Protein AF-A0A932MVJ2-F1 (afdb_monomer)

Secondary structure (DSSP, 8-state):
-HHHHHHHHHHHH-----SHHHHHHHHHHHHHHHHHHHHHHHHSPPPPPTTS---HHHHHHHHHHHHHHHHHHHHHHHHS-TTEETTEEEETHHHHHHHTSPPS---GGGTTTT-HHHHHHHHTSTTTTS-HHHHBPP-HHHHHHHHSTTTT-TT--GGGS-GGGPPPB---HHHHHHHHB--TTS-TTS--B-HHHHHHHTTS-S----STT-PPPP--SSS-SS-SS---GGGT--TTS---BSS-TTT-SS--B-SHHHHHH-

Structure (mmCIF, N/CA/C/O backbone):
data_AF-A0A932MVJ2-F1
#
_entry.id   AF-A0A932MVJ2-F1
#
loop_
_atom_site.group_PDB
_atom_site.id
_atom_site.type_symbol
_atom_site.label_atom_id
_atom_site.label_alt_id
_atom_site.label_comp_id
_atom_site.label_asym_id
_atom_site.label_entity_id
_atom_site.label_seq_id
_atom_site.pdbx_PDB_ins_code
_atom_site.Cartn_x
_atom_site.Cartn_y
_atom_site.Cartn_z
_atom_site.occupancy
_atom_site.B_iso_or_equiv
_atom_site.auth_seq_id
_atom_site.auth_comp_id
_atom_site.auth_asym_id
_atom_site.auth_atom_id
_atom_site.pdbx_PDB_model_num
ATOM 1 N N . MET A 1 1 ? 34.589 -9.846 9.507 1.00 44.88 1 MET A N 1
ATOM 2 C CA . MET A 1 1 ? 33.654 -9.942 8.358 1.00 44.88 1 MET A CA 1
ATOM 3 C C . MET A 1 1 ? 32.635 -8.796 8.272 1.00 44.88 1 MET A C 1
ATOM 5 O O . MET A 1 1 ? 32.229 -8.484 7.165 1.00 44.88 1 MET A O 1
ATOM 9 N N . ALA A 1 2 ? 32.278 -8.102 9.364 1.00 37.81 2 ALA A N 1
ATOM 10 C CA . ALA A 1 2 ? 31.322 -6.979 9.328 1.00 37.81 2 ALA A CA 1
ATOM 11 C C . ALA A 1 2 ? 31.840 -5.690 8.637 1.00 37.81 2 ALA A C 1
ATOM 13 O O . ALA A 1 2 ? 31.071 -4.964 8.016 1.00 37.81 2 ALA A O 1
ATOM 14 N N . LEU A 1 3 ? 33.152 -5.430 8.673 1.00 36.12 3 LEU A N 1
ATOM 15 C CA . LEU A 1 3 ? 33.755 -4.220 8.086 1.00 36.12 3 LEU A CA 1
ATOM 16 C C . LEU A 1 3 ? 33.830 -4.242 6.545 1.00 36.12 3 LEU A C 1
ATOM 18 O O . LEU A 1 3 ? 33.774 -3.191 5.912 1.00 36.12 3 LEU A O 1
ATOM 22 N N . ALA A 1 4 ? 33.886 -5.426 5.925 1.00 39.44 4 ALA A N 1
ATOM 23 C CA . ALA A 1 4 ? 33.932 -5.562 4.465 1.00 39.44 4 ALA A CA 1
ATOM 24 C C . ALA A 1 4 ? 32.562 -5.303 3.805 1.00 39.44 4 ALA A C 1
ATOM 26 O O . ALA A 1 4 ? 32.496 -4.730 2.718 1.00 39.44 4 ALA A O 1
ATOM 27 N N . ALA A 1 5 ? 31.466 -5.656 4.486 1.00 43.69 5 ALA A N 1
ATOM 28 C CA . ALA A 1 5 ? 30.106 -5.402 4.010 1.00 43.69 5 ALA A CA 1
ATOM 29 C C . ALA A 1 5 ? 29.742 -3.907 4.075 1.00 43.69 5 ALA A C 1
ATOM 31 O O . ALA A 1 5 ? 29.125 -3.380 3.150 1.00 43.69 5 ALA A O 1
ATOM 32 N N . ALA A 1 6 ? 30.197 -3.195 5.113 1.00 41.47 6 ALA A N 1
ATOM 33 C CA . ALA A 1 6 ? 30.006 -1.749 5.229 1.00 41.47 6 ALA A CA 1
ATOM 34 C C . ALA A 1 6 ? 30.758 -0.969 4.129 1.00 41.47 6 ALA A C 1
ATOM 36 O O . ALA A 1 6 ? 30.208 -0.033 3.550 1.00 41.47 6 ALA A O 1
ATOM 37 N N . GLY A 1 7 ? 31.976 -1.398 3.768 1.00 38.16 7 GLY A N 1
ATOM 38 C CA . GLY A 1 7 ? 32.754 -0.792 2.680 1.00 38.16 7 GLY A CA 1
ATOM 39 C C . GLY A 1 7 ? 32.152 -1.000 1.283 1.00 38.16 7 GLY A C 1
ATOM 40 O O . GLY A 1 7 ? 32.234 -0.108 0.439 1.00 38.16 7 GLY A O 1
ATOM 41 N N . PHE A 1 8 ? 31.496 -2.139 1.040 1.00 43.03 8 PHE A N 1
ATOM 42 C CA . PHE A 1 8 ? 30.819 -2.426 -0.231 1.00 43.03 8 PHE A CA 1
ATOM 43 C C . PHE A 1 8 ? 29.536 -1.594 -0.406 1.00 43.03 8 PHE A C 1
ATOM 45 O O . PHE A 1 8 ? 29.296 -1.045 -1.479 1.00 43.03 8 PHE A O 1
ATOM 52 N N . LEU A 1 9 ? 28.759 -1.405 0.666 1.00 44.59 9 LEU A N 1
ATOM 53 C CA . LEU A 1 9 ? 27.504 -0.642 0.624 1.00 44.59 9 LEU A CA 1
ATOM 54 C C . LEU A 1 9 ? 27.709 0.879 0.535 1.00 44.59 9 LEU A C 1
ATOM 56 O O . LEU A 1 9 ? 26.898 1.577 -0.078 1.00 44.59 9 LEU A O 1
ATOM 60 N N . ILE A 1 10 ? 28.813 1.403 1.076 1.00 45.94 10 ILE A N 1
ATOM 61 C CA . ILE A 1 10 ? 29.192 2.817 0.912 1.00 45.94 10 ILE A CA 1
ATOM 62 C C . ILE A 1 10 ? 29.671 3.097 -0.526 1.00 45.94 10 ILE A C 1
ATOM 64 O O . ILE A 1 10 ? 29.368 4.155 -1.078 1.00 45.94 10 ILE A O 1
ATOM 68 N N . ARG A 1 11 ? 30.326 2.125 -1.177 1.00 41.97 11 ARG A N 1
ATOM 69 C CA . ARG A 1 11 ? 30.841 2.234 -2.557 1.00 41.97 11 ARG A CA 1
ATOM 70 C C . ARG A 1 11 ? 29.752 2.325 -3.638 1.00 41.97 11 ARG A C 1
ATOM 72 O O . ARG A 1 11 ? 30.049 2.705 -4.767 1.00 41.97 11 ARG A O 1
ATOM 79 N N . GLU A 1 12 ? 28.502 1.994 -3.314 1.00 46.91 12 GLU A N 1
ATOM 80 C CA . GLU A 1 12 ? 27.379 2.004 -4.266 1.00 46.91 12 GLU A CA 1
ATOM 81 C C . GLU A 1 12 ? 26.355 3.123 -3.991 1.00 46.91 12 GLU A C 1
ATOM 83 O O . GLU A 1 12 ? 25.633 3.532 -4.899 1.00 46.91 12 GLU A O 1
ATOM 88 N N . ARG A 1 13 ? 26.338 3.696 -2.773 1.00 45.34 13 ARG A N 1
ATOM 89 C CA . ARG A 1 13 ? 25.608 4.947 -2.465 1.00 45.34 13 ARG A CA 1
ATOM 90 C C . ARG A 1 13 ? 26.293 6.198 -3.037 1.00 45.34 13 ARG A C 1
ATOM 92 O O . ARG A 1 13 ? 25.626 7.206 -3.246 1.00 45.34 13 ARG A O 1
ATOM 99 N N . LEU A 1 14 ? 27.595 6.118 -3.304 1.00 45.38 14 LEU A N 1
ATOM 100 C CA . LEU A 1 14 ? 28.421 7.149 -3.931 1.00 45.38 14 LEU A CA 1
ATOM 101 C C . LEU A 1 14 ? 29.057 6.567 -5.200 1.00 45.38 14 LEU A C 1
ATOM 103 O O . LEU A 1 14 ? 30.196 6.116 -5.176 1.00 45.38 14 LEU A O 1
ATOM 107 N N . GLN A 1 15 ? 28.339 6.572 -6.320 1.00 48.88 15 GLN A N 1
ATOM 108 C CA . GLN A 1 15 ? 28.976 6.441 -7.634 1.00 48.88 15 GLN A CA 1
ATOM 109 C C . GLN A 1 15 ? 28.954 7.800 -8.350 1.00 48.88 15 GLN A C 1
ATOM 111 O O . GLN A 1 15 ? 28.159 8.011 -9.257 1.00 48.88 15 GLN A O 1
ATOM 116 N N . PRO A 1 16 ? 29.872 8.718 -8.020 1.00 47.91 16 PRO A N 1
ATOM 117 C CA . PRO A 1 16 ? 30.851 9.171 -8.981 1.00 47.91 16 PRO A CA 1
ATOM 118 C C . PRO A 1 16 ? 32.020 8.182 -8.901 1.00 47.91 16 PRO A C 1
ATOM 120 O O . PRO A 1 16 ? 32.899 8.301 -8.050 1.00 47.91 16 PRO A O 1
ATOM 123 N N . GLY A 1 17 ? 32.003 7.135 -9.727 1.00 44.12 17 GLY A N 1
ATOM 124 C CA . GLY A 1 17 ? 33.169 6.256 -9.835 1.00 44.12 17 GLY A CA 1
ATOM 125 C C . GLY A 1 17 ? 34.397 7.060 -10.311 1.00 44.12 17 GLY A C 1
ATOM 126 O O . GLY A 1 17 ? 34.250 7.887 -11.213 1.00 44.12 17 GLY A O 1
ATOM 127 N N . PRO A 1 18 ? 35.607 6.848 -9.751 1.00 46.19 18 PRO A N 1
ATOM 128 C CA . PRO A 1 18 ? 36.845 7.437 -10.272 1.00 46.19 18 PRO A CA 1
ATOM 129 C C . PRO A 1 18 ? 37.159 6.847 -11.670 1.00 46.19 18 PRO A C 1
ATOM 131 O O . PRO A 1 18 ? 36.520 5.876 -12.084 1.00 46.19 18 PRO A O 1
ATOM 134 N N . PRO A 1 19 ? 38.098 7.423 -12.445 1.00 47.12 19 PRO A N 1
ATOM 135 C CA . PRO A 1 19 ? 37.981 7.680 -13.881 1.00 47.12 19 PRO A CA 1
ATOM 136 C C . PRO A 1 19 ? 38.177 6.443 -14.779 1.00 47.12 19 PRO A C 1
ATOM 138 O O . PRO A 1 19 ? 39.016 6.445 -15.675 1.00 47.12 19 PRO A O 1
ATOM 141 N N . ARG A 1 20 ? 37.344 5.404 -14.639 1.00 52.53 20 ARG A N 1
ATOM 142 C CA . ARG A 1 20 ? 37.111 4.462 -15.750 1.00 52.53 20 ARG A CA 1
ATOM 143 C C . ARG A 1 20 ? 36.563 5.204 -16.970 1.00 52.53 20 ARG A C 1
ATOM 145 O O . ARG A 1 20 ? 36.906 4.853 -18.091 1.00 52.53 20 ARG A O 1
ATOM 152 N N . ASN A 1 21 ? 35.849 6.305 -16.732 1.00 53.38 21 ASN A N 1
ATOM 153 C CA . ASN A 1 21 ? 35.323 7.183 -17.767 1.00 53.38 21 ASN A CA 1
ATOM 154 C C . ASN A 1 21 ? 36.424 7.879 -18.573 1.00 53.38 21 ASN A C 1
ATOM 156 O O . ASN A 1 21 ? 36.252 8.000 -19.767 1.00 53.38 21 ASN A O 1
ATOM 160 N N . ILE A 1 22 ? 37.572 8.285 -18.017 1.00 54.50 22 ILE A N 1
ATOM 161 C CA . ILE A 1 22 ? 38.581 9.007 -18.824 1.00 54.50 22 ILE A CA 1
ATOM 162 C C . ILE A 1 22 ? 39.318 8.055 -19.772 1.00 54.50 22 ILE A C 1
ATOM 164 O O . ILE A 1 22 ? 39.501 8.388 -20.937 1.00 54.50 22 ILE A O 1
ATOM 168 N N . ILE A 1 23 ? 39.681 6.851 -19.321 1.00 56.44 23 ILE A N 1
ATOM 169 C CA . ILE A 1 23 ? 40.342 5.857 -20.184 1.00 56.44 23 ILE A CA 1
ATOM 170 C C . ILE A 1 23 ? 39.368 5.332 -21.254 1.00 56.44 23 ILE A C 1
ATOM 172 O O . ILE A 1 23 ? 39.766 5.178 -22.406 1.00 56.44 23 ILE A O 1
ATOM 176 N N . LEU A 1 24 ? 38.085 5.141 -20.919 1.00 54.00 24 LEU A N 1
ATOM 177 C CA . LEU A 1 24 ? 37.044 4.786 -21.894 1.00 54.00 24 LEU A CA 1
ATOM 178 C C . LEU A 1 24 ? 36.680 5.945 -22.832 1.00 54.00 24 LEU A C 1
ATOM 180 O O . LEU A 1 24 ? 36.498 5.703 -24.015 1.00 54.00 24 LEU A O 1
ATOM 184 N N . ILE A 1 25 ? 36.635 7.195 -22.362 1.00 56.97 25 ILE A N 1
ATOM 185 C CA . ILE A 1 25 ? 36.374 8.383 -23.196 1.00 56.97 25 ILE A CA 1
ATOM 186 C C . ILE A 1 25 ? 37.549 8.634 -24.146 1.00 56.97 25 ILE A C 1
ATOM 188 O O . ILE A 1 25 ? 37.325 8.869 -25.329 1.00 56.97 25 ILE A O 1
ATOM 192 N N . ILE A 1 26 ? 38.797 8.527 -23.678 1.00 59.50 26 ILE A N 1
ATOM 193 C CA . ILE A 1 26 ? 39.989 8.620 -24.535 1.00 59.50 26 ILE A CA 1
ATOM 194 C C . ILE A 1 26 ? 40.022 7.437 -25.513 1.00 59.50 26 ILE A C 1
ATOM 196 O O . ILE A 1 26 ? 40.258 7.640 -26.702 1.00 59.50 26 ILE A O 1
ATOM 200 N N . GLY A 1 27 ? 39.694 6.224 -25.060 1.00 58.81 27 GLY A N 1
ATOM 201 C CA . GLY A 1 27 ? 39.541 5.048 -25.920 1.00 58.81 27 GLY A CA 1
ATOM 202 C C . GLY A 1 27 ? 38.464 5.228 -26.996 1.00 58.81 27 GLY A C 1
ATOM 203 O O . GLY A 1 27 ? 38.709 4.914 -28.159 1.00 58.81 27 GLY A O 1
ATOM 204 N N . CYS A 1 28 ? 37.307 5.800 -26.652 1.00 56.34 28 CYS A N 1
ATOM 205 C CA . CYS A 1 28 ? 36.210 6.123 -27.570 1.00 56.34 28 CYS A CA 1
ATOM 206 C C . CYS A 1 28 ? 36.535 7.283 -28.517 1.00 56.34 28 CYS A C 1
ATOM 208 O O . CYS A 1 28 ? 36.107 7.257 -29.664 1.00 56.34 28 CYS A O 1
ATOM 210 N N . LEU A 1 29 ? 37.310 8.283 -28.091 1.00 57.62 29 LEU A N 1
ATOM 211 C CA . LEU A 1 29 ? 37.765 9.367 -28.965 1.00 57.62 29 LEU A CA 1
ATOM 212 C C . LEU A 1 29 ? 38.800 8.863 -29.977 1.00 57.62 29 LEU A C 1
ATOM 214 O O . LEU A 1 29 ? 38.701 9.173 -31.162 1.00 57.62 29 LEU A O 1
ATOM 218 N N . VAL A 1 30 ? 39.749 8.028 -29.548 1.00 59.22 30 VAL A N 1
ATOM 219 C CA . VAL A 1 30 ? 40.766 7.439 -30.434 1.00 59.22 30 VAL A CA 1
ATOM 220 C C . VAL A 1 30 ? 40.137 6.433 -31.407 1.00 59.22 30 VAL A C 1
ATOM 222 O O . VAL A 1 30 ? 40.436 6.460 -32.602 1.00 59.22 30 VAL A O 1
ATOM 225 N N . THR A 1 31 ? 39.207 5.593 -30.942 1.00 59.75 31 THR A N 1
ATOM 226 C CA . THR A 1 31 ? 38.468 4.667 -31.819 1.00 59.75 31 THR A CA 1
ATOM 227 C C . THR A 1 31 ? 37.444 5.382 -32.695 1.00 59.75 31 THR A C 1
ATOM 229 O O . THR A 1 31 ? 37.313 5.022 -33.859 1.00 59.75 31 THR A O 1
ATOM 232 N N . GLY A 1 32 ? 36.784 6.433 -32.204 1.00 59.75 32 GLY A N 1
ATOM 233 C CA . GLY A 1 32 ? 35.825 7.250 -32.950 1.00 59.75 32 GLY A CA 1
ATOM 234 C C . GLY A 1 32 ? 36.471 8.057 -34.076 1.00 59.75 32 GLY A C 1
ATOM 235 O O . GLY A 1 32 ? 35.952 8.072 -35.191 1.00 59.75 32 GLY A O 1
ATOM 236 N N . VAL A 1 33 ? 37.647 8.650 -33.840 1.00 63.00 33 VAL A N 1
ATOM 237 C CA . VAL A 1 33 ? 38.444 9.309 -34.892 1.00 63.00 33 VAL A CA 1
ATOM 238 C C . VAL A 1 33 ? 38.971 8.278 -35.895 1.00 63.00 33 VAL A C 1
ATOM 240 O O . VAL A 1 33 ? 38.885 8.504 -37.102 1.00 63.00 33 VAL A O 1
ATOM 243 N N . GLY A 1 34 ? 39.435 7.111 -35.432 1.00 63.66 34 GLY A N 1
ATOM 244 C CA . GLY A 1 34 ? 39.824 6.000 -36.309 1.00 63.66 34 GLY A CA 1
ATOM 245 C C . GLY A 1 34 ? 38.673 5.497 -37.192 1.00 63.66 34 GLY A C 1
ATOM 246 O O . GLY A 1 34 ? 38.852 5.297 -38.396 1.00 63.66 34 GLY A O 1
ATOM 247 N N . PHE A 1 35 ? 37.470 5.374 -36.624 1.00 63.09 35 PHE A N 1
ATOM 248 C CA . PHE A 1 35 ? 36.247 5.006 -37.339 1.00 63.09 35 PHE A CA 1
ATOM 249 C C . PHE A 1 35 ? 35.817 6.081 -38.334 1.00 63.09 35 PHE A C 1
ATOM 251 O O . PHE A 1 35 ? 35.476 5.747 -39.465 1.00 63.09 35 PHE A O 1
ATOM 258 N N . ALA A 1 36 ? 35.882 7.362 -37.964 1.00 64.50 36 ALA A N 1
ATOM 259 C CA . ALA A 1 36 ? 35.560 8.474 -38.854 1.00 64.50 36 ALA A CA 1
ATOM 260 C C . ALA A 1 36 ? 36.522 8.544 -40.052 1.00 64.50 36 ALA A C 1
ATOM 262 O O . ALA A 1 36 ? 36.084 8.739 -41.185 1.00 64.50 36 ALA A O 1
ATOM 263 N N . VAL A 1 37 ? 37.821 8.308 -39.834 1.00 67.75 37 VAL A N 1
ATOM 264 C CA . VAL A 1 37 ? 38.834 8.259 -40.901 1.00 67.75 37 VAL A CA 1
ATOM 265 C C . VAL A 1 37 ? 38.641 7.037 -41.807 1.00 67.75 37 VAL A C 1
ATOM 267 O O . VAL A 1 37 ? 38.746 7.165 -43.031 1.00 67.75 37 VAL A O 1
ATOM 270 N N . MET A 1 38 ? 38.318 5.862 -41.255 1.00 63.94 38 MET A N 1
ATOM 271 C CA . MET A 1 38 ? 37.990 4.676 -42.059 1.00 63.94 38 MET A CA 1
ATOM 272 C C . MET A 1 38 ? 36.687 4.843 -42.844 1.00 63.94 38 MET A C 1
ATOM 274 O O . MET A 1 38 ? 36.663 4.533 -44.035 1.00 63.94 38 MET A O 1
ATOM 278 N N . ALA A 1 39 ? 35.635 5.381 -42.224 1.00 63.03 39 ALA A N 1
ATOM 279 C CA . ALA A 1 39 ? 34.375 5.697 -42.886 1.00 63.03 39 ALA A CA 1
ATOM 280 C C . ALA A 1 39 ? 34.620 6.683 -44.034 1.00 63.03 39 ALA A C 1
ATOM 282 O O . ALA A 1 39 ? 34.293 6.388 -45.179 1.00 63.03 39 ALA A O 1
ATOM 283 N N . TYR A 1 40 ? 35.301 7.800 -43.773 1.00 68.25 40 TYR A N 1
ATOM 284 C CA . TYR A 1 40 ? 35.665 8.789 -44.788 1.00 68.25 40 TYR A CA 1
ATOM 285 C C . TYR A 1 40 ? 36.426 8.171 -45.974 1.00 68.25 40 TYR A C 1
ATOM 287 O O . TYR A 1 40 ? 36.105 8.449 -47.131 1.00 68.25 40 TYR A O 1
ATOM 295 N N . ARG A 1 41 ? 37.382 7.270 -45.709 1.00 66.75 41 ARG A N 1
ATOM 296 C CA . ARG A 1 41 ? 38.124 6.535 -46.749 1.00 66.75 41 ARG A CA 1
ATOM 297 C C . ARG A 1 41 ? 37.267 5.513 -47.504 1.00 66.75 41 ARG A C 1
ATOM 299 O O . ARG A 1 41 ? 37.479 5.332 -48.699 1.00 66.75 41 ARG A O 1
ATOM 306 N N . ALA A 1 42 ? 36.299 4.871 -46.852 1.00 62.38 42 ALA A N 1
ATOM 307 C CA . ALA A 1 42 ? 35.343 3.964 -47.492 1.00 62.38 42 ALA A CA 1
ATOM 308 C C . ALA A 1 42 ? 34.303 4.715 -48.349 1.00 62.38 42 ALA A C 1
ATOM 310 O O . ALA A 1 42 ? 33.872 4.218 -49.390 1.00 62.38 42 ALA A O 1
ATOM 311 N N . PHE A 1 43 ? 33.921 5.934 -47.956 1.00 64.75 43 PHE A N 1
ATOM 312 C CA . PHE A 1 43 ? 32.990 6.776 -48.711 1.00 64.75 43 PHE A CA 1
ATOM 313 C C . PHE A 1 43 ? 33.647 7.485 -49.908 1.00 64.75 43 PHE A C 1
ATOM 315 O O . PHE A 1 43 ? 32.961 7.703 -50.903 1.00 64.75 43 PHE A O 1
ATOM 322 N N . ARG A 1 44 ? 34.957 7.779 -49.867 1.00 68.12 44 ARG A N 1
ATOM 323 C CA . ARG A 1 44 ? 35.690 8.500 -50.931 1.00 68.12 44 ARG A CA 1
ATOM 324 C C . ARG A 1 44 ? 36.381 7.638 -51.996 1.00 68.12 44 ARG A C 1
ATOM 326 O O . ARG A 1 44 ? 37.151 8.182 -52.787 1.00 68.12 44 ARG A O 1
ATOM 333 N N . ARG A 1 45 ? 36.155 6.322 -52.051 1.00 61.59 45 ARG A N 1
ATOM 334 C CA . ARG A 1 45 ? 36.781 5.513 -53.113 1.00 61.59 45 ARG A CA 1
ATOM 335 C C . ARG A 1 45 ? 36.269 5.953 -54.500 1.00 61.59 45 ARG A C 1
ATOM 337 O O . ARG A 1 45 ? 35.057 6.111 -54.653 1.00 61.59 45 ARG A O 1
ATOM 344 N N . PRO A 1 46 ? 37.160 6.172 -55.489 1.00 64.06 46 PRO A N 1
ATOM 345 C CA . PRO A 1 46 ? 36.753 6.434 -56.868 1.00 64.06 46 PRO A CA 1
ATOM 346 C C . PRO A 1 46 ? 35.959 5.242 -57.419 1.00 64.06 46 PRO A C 1
ATOM 348 O O . PRO A 1 46 ? 36.155 4.111 -56.967 1.00 64.06 46 PRO A O 1
ATOM 351 N N . ARG A 1 47 ? 35.048 5.499 -58.370 1.00 62.09 47 ARG A N 1
ATOM 352 C CA . ARG A 1 47 ? 34.227 4.446 -58.989 1.00 62.09 47 ARG A CA 1
ATOM 353 C C . ARG A 1 47 ? 35.147 3.367 -59.586 1.00 62.09 47 ARG A C 1
ATOM 355 O O . ARG A 1 47 ? 36.037 3.734 -60.356 1.00 62.09 47 ARG A O 1
ATOM 362 N N . PRO A 1 48 ? 34.969 2.082 -59.232 1.00 61.66 48 PRO A N 1
ATOM 363 C CA . PRO A 1 48 ? 35.722 1.006 -59.862 1.00 61.66 48 PRO A CA 1
ATOM 364 C C . PRO A 1 48 ? 35.387 0.916 -61.361 1.00 61.66 48 PRO A C 1
ATOM 366 O O . PRO A 1 48 ? 34.349 1.416 -61.803 1.00 61.66 48 PRO A O 1
ATOM 369 N N . ALA A 1 49 ? 36.281 0.306 -62.145 1.00 63.44 49 ALA A N 1
ATOM 370 C CA . ALA A 1 49 ? 36.025 -0.015 -63.550 1.00 63.44 49 ALA A CA 1
ATOM 371 C C . ALA A 1 49 ? 34.768 -0.904 -63.688 1.00 63.44 49 ALA A C 1
ATOM 373 O O . ALA A 1 49 ? 34.391 -1.590 -62.737 1.00 63.44 49 ALA A O 1
ATOM 374 N N . ALA A 1 50 ? 34.107 -0.850 -64.851 1.00 60.66 50 ALA A N 1
ATOM 375 C CA . ALA A 1 50 ? 32.741 -1.342 -65.089 1.00 60.66 50 ALA A CA 1
ATOM 376 C C . ALA A 1 50 ? 32.508 -2.853 -64.841 1.00 60.66 50 ALA A C 1
ATOM 378 O O . ALA A 1 50 ? 31.370 -3.312 -64.880 1.00 60.66 50 ALA A O 1
ATOM 379 N N . ASP A 1 51 ? 33.567 -3.610 -64.580 1.00 60.47 51 ASP A N 1
ATOM 380 C CA . ASP A 1 51 ? 33.645 -5.065 -64.503 1.00 60.47 51 ASP A CA 1
ATOM 381 C C . ASP A 1 51 ? 34.137 -5.603 -63.140 1.00 60.47 51 ASP A C 1
ATOM 383 O O . ASP A 1 51 ? 34.188 -6.816 -62.935 1.00 60.47 51 ASP A O 1
ATOM 387 N N . ALA A 1 52 ? 34.434 -4.735 -62.164 1.00 63.69 52 ALA A N 1
ATOM 388 C CA . ALA A 1 52 ? 34.780 -5.147 -60.801 1.00 63.69 52 ALA A CA 1
ATOM 389 C C . ALA A 1 52 ? 33.560 -5.100 -59.863 1.00 63.69 52 ALA A C 1
ATOM 391 O O . ALA A 1 52 ? 32.840 -4.103 -59.805 1.00 63.69 52 ALA A O 1
ATOM 392 N N . ALA A 1 53 ? 33.347 -6.160 -59.077 1.00 65.12 53 ALA A N 1
ATOM 393 C CA . ALA A 1 53 ? 32.271 -6.209 -58.088 1.00 65.12 53 ALA A CA 1
ATOM 394 C C . ALA A 1 53 ? 32.402 -5.066 -57.054 1.00 65.12 53 ALA A C 1
ATOM 396 O O . ALA A 1 53 ? 33.361 -5.013 -56.278 1.00 65.12 53 ALA A O 1
ATOM 397 N N . ASP A 1 54 ? 31.431 -4.146 -57.037 1.00 71.25 54 ASP A N 1
ATOM 398 C CA . ASP A 1 54 ? 31.415 -2.984 -56.144 1.00 71.25 54 ASP A CA 1
ATOM 399 C C . ASP A 1 54 ? 30.735 -3.308 -54.801 1.00 71.25 54 ASP A C 1
ATOM 401 O O . ASP A 1 54 ? 29.522 -3.194 -54.628 1.00 71.25 54 ASP A O 1
ATOM 405 N N . PHE A 1 55 ? 31.542 -3.686 -53.808 1.00 78.06 55 PHE A N 1
ATOM 406 C CA . PHE A 1 55 ? 31.087 -3.928 -52.433 1.00 78.06 55 PHE A CA 1
ATOM 407 C C . PHE A 1 55 ? 31.043 -2.658 -51.565 1.00 78.06 55 PHE A C 1
ATOM 409 O O . PHE A 1 55 ? 30.923 -2.748 -50.336 1.00 78.06 55 PHE A O 1
ATOM 416 N N . SER A 1 56 ? 31.163 -1.462 -52.152 1.00 75.56 56 SER A N 1
ATOM 417 C CA . SER A 1 56 ? 31.196 -0.206 -51.393 1.00 75.56 56 SER A CA 1
ATOM 418 C C . SER A 1 56 ? 29.923 0.013 -50.573 1.00 75.56 56 SER A C 1
ATOM 420 O O . SER A 1 56 ? 30.004 0.414 -49.411 1.00 75.56 56 SER A O 1
ATOM 422 N N . HIS A 1 57 ? 28.756 -0.325 -51.125 1.00 79.00 57 HIS A N 1
ATOM 423 C CA . HIS A 1 57 ? 27.470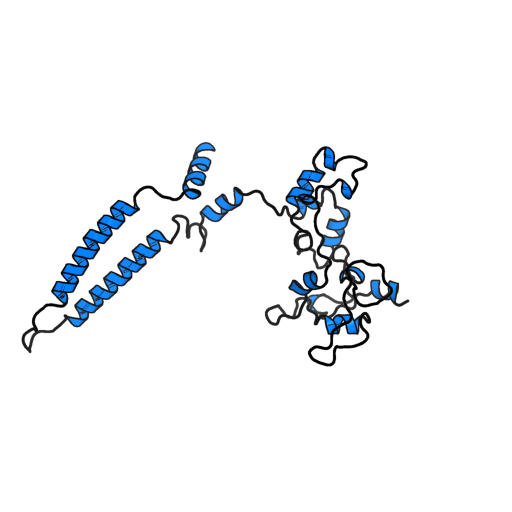 -0.252 -50.427 1.00 79.00 57 HIS A CA 1
ATOM 424 C C . HIS A 1 57 ? 27.413 -1.185 -49.211 1.00 79.00 57 HIS A C 1
ATOM 426 O O . HIS A 1 57 ? 27.012 -0.763 -48.127 1.00 79.00 57 HIS A O 1
ATOM 432 N N . VAL A 1 58 ? 27.892 -2.421 -49.368 1.00 84.75 58 VAL A N 1
ATOM 433 C CA . VAL A 1 58 ? 27.941 -3.419 -48.290 1.00 84.75 58 VAL A CA 1
ATOM 434 C C . VAL A 1 58 ? 28.906 -2.972 -47.191 1.00 84.75 58 VAL A C 1
ATOM 436 O O . VAL A 1 58 ? 28.569 -2.999 -46.011 1.00 84.75 58 VAL A O 1
ATOM 439 N N . THR A 1 59 ? 30.079 -2.460 -47.570 1.00 81.62 59 THR A N 1
ATOM 440 C CA . THR A 1 59 ? 31.086 -1.968 -46.617 1.00 81.62 59 THR A CA 1
ATOM 441 C C . THR A 1 59 ? 30.559 -0.780 -45.805 1.00 81.62 59 THR A C 1
ATOM 443 O O . THR A 1 59 ? 30.722 -0.743 -44.587 1.00 81.62 59 THR A O 1
ATOM 446 N N . ARG A 1 60 ? 29.882 0.181 -46.449 1.00 81.69 60 ARG A N 1
ATOM 447 C CA . ARG A 1 60 ? 29.272 1.340 -45.772 1.00 81.69 60 ARG A CA 1
ATOM 448 C C . ARG A 1 60 ? 28.195 0.918 -44.772 1.00 81.69 60 ARG A C 1
ATOM 450 O O . ARG A 1 60 ? 28.153 1.467 -43.674 1.00 81.69 60 ARG A O 1
ATOM 457 N N . LEU A 1 61 ? 27.370 -0.071 -45.122 1.00 86.00 61 LEU A N 1
ATOM 458 C CA . LEU A 1 61 ? 26.355 -0.624 -44.224 1.00 86.00 61 LEU A CA 1
ATOM 459 C C . LEU A 1 61 ? 26.986 -1.222 -42.957 1.00 86.00 61 LEU A C 1
ATOM 461 O O . LEU A 1 61 ? 26.572 -0.877 -41.852 1.00 86.00 61 LEU A O 1
ATOM 465 N N . PHE A 1 62 ? 28.024 -2.054 -43.100 1.00 88.62 62 PHE A N 1
ATOM 466 C CA . PHE A 1 62 ? 28.724 -2.635 -41.949 1.00 88.62 62 PHE A CA 1
ATOM 467 C C . PHE A 1 62 ? 29.371 -1.576 -41.051 1.00 88.62 62 PHE A C 1
ATOM 469 O O . PHE A 1 62 ? 29.330 -1.712 -39.830 1.00 88.62 62 PHE A O 1
ATOM 476 N N . VAL A 1 63 ? 29.913 -0.497 -41.626 1.00 85.94 63 VAL A N 1
ATOM 477 C CA . VAL A 1 63 ? 30.460 0.626 -40.847 1.00 85.94 63 VAL A CA 1
ATOM 478 C C . VAL A 1 63 ? 29.369 1.308 -40.018 1.00 85.94 63 VAL A C 1
ATOM 480 O O . VAL A 1 63 ? 29.577 1.546 -38.832 1.00 85.94 63 VAL A O 1
ATOM 483 N N . VAL A 1 64 ? 28.200 1.592 -40.602 1.00 85.88 64 VAL A N 1
ATOM 484 C CA . VAL A 1 64 ? 27.080 2.214 -39.874 1.00 85.88 64 VAL A CA 1
ATOM 485 C C . VAL A 1 64 ? 26.587 1.306 -38.747 1.00 85.88 64 VAL A C 1
ATOM 487 O O . VAL A 1 64 ? 26.452 1.766 -37.616 1.00 85.88 64 VAL A O 1
ATOM 490 N N . ILE A 1 65 ? 26.379 0.014 -39.021 1.00 91.00 65 ILE A N 1
ATOM 491 C CA . ILE A 1 65 ? 25.963 -0.962 -38.002 1.00 91.00 65 ILE A CA 1
ATOM 492 C C . ILE A 1 65 ? 26.984 -1.018 -36.863 1.00 91.00 65 ILE A C 1
ATOM 494 O O . ILE A 1 65 ? 26.598 -0.961 -35.699 1.00 91.00 65 ILE A O 1
ATOM 498 N N . ALA A 1 66 ? 28.279 -1.073 -37.180 1.00 88.44 66 ALA A N 1
ATOM 499 C CA . ALA A 1 66 ? 29.331 -1.088 -36.170 1.00 88.44 66 ALA A CA 1
ATOM 500 C C . ALA A 1 66 ? 29.292 0.169 -35.287 1.00 88.44 66 ALA A C 1
ATOM 502 O O . ALA A 1 66 ? 29.339 0.051 -34.066 1.00 88.44 66 ALA A O 1
ATOM 503 N N . VAL A 1 67 ? 29.123 1.359 -35.876 1.00 86.56 67 VAL A N 1
ATOM 504 C CA . VAL A 1 67 ? 28.981 2.614 -35.118 1.00 86.56 67 VAL A CA 1
ATOM 505 C C . VAL A 1 67 ? 27.769 2.566 -34.183 1.00 86.56 67 VAL A C 1
ATOM 507 O O . VAL A 1 67 ? 27.897 2.918 -33.011 1.00 86.56 67 VAL A O 1
ATOM 510 N N . PHE A 1 68 ? 26.615 2.088 -34.660 1.00 92.00 68 PHE A N 1
ATOM 511 C CA . PHE A 1 68 ? 25.415 1.947 -33.830 1.00 92.00 68 PHE A CA 1
ATOM 512 C C . PHE A 1 68 ? 25.607 0.952 -32.683 1.00 92.00 68 PHE A C 1
ATOM 514 O O . PHE A 1 68 ? 25.246 1.261 -31.551 1.00 92.00 68 PHE A O 1
ATOM 521 N N . LEU A 1 69 ? 26.193 -0.218 -32.947 1.00 93.12 69 LEU A N 1
ATOM 522 C CA . LEU A 1 69 ? 26.435 -1.235 -31.921 1.00 93.12 69 LEU A CA 1
ATOM 523 C C . LEU A 1 69 ? 27.446 -0.757 -30.874 1.00 93.12 69 LEU A C 1
ATOM 525 O O . LEU A 1 69 ? 27.220 -0.946 -29.681 1.00 93.12 69 LEU A O 1
ATOM 529 N N . CYS A 1 70 ? 28.523 -0.091 -31.296 1.00 90.75 70 CYS A N 1
ATOM 530 C CA . CYS A 1 70 ? 29.492 0.508 -30.380 1.00 90.75 70 CYS A CA 1
ATOM 531 C C . CYS A 1 70 ? 28.856 1.622 -29.540 1.00 90.75 70 CYS A C 1
ATOM 533 O O . CYS A 1 70 ? 29.050 1.656 -28.326 1.00 90.75 70 CYS A O 1
ATOM 535 N N . GLY A 1 71 ? 28.062 2.498 -30.163 1.00 89.12 71 GLY A N 1
ATOM 536 C CA . GLY A 1 71 ? 27.331 3.551 -29.462 1.00 89.12 71 GLY A CA 1
ATOM 537 C C . GLY A 1 71 ? 26.338 2.989 -28.443 1.00 89.12 71 GLY A C 1
ATOM 538 O O . GLY A 1 71 ? 26.326 3.421 -27.293 1.00 89.12 71 GLY A O 1
ATOM 539 N N . ALA A 1 72 ? 25.557 1.978 -28.827 1.00 91.75 72 ALA A N 1
ATOM 540 C CA . ALA A 1 72 ? 24.619 1.306 -27.933 1.00 91.75 72 ALA A CA 1
ATOM 541 C C . ALA A 1 72 ? 25.340 0.612 -26.769 1.00 91.75 72 ALA A C 1
ATOM 543 O O . ALA A 1 72 ? 24.945 0.790 -25.621 1.00 91.75 72 ALA A O 1
ATOM 544 N N . GLY A 1 73 ? 26.425 -0.122 -27.037 1.00 92.19 73 GLY A N 1
ATOM 545 C CA . GLY A 1 73 ? 27.232 -0.767 -25.999 1.00 92.19 73 GLY A CA 1
ATOM 546 C C . GLY A 1 73 ? 27.811 0.233 -24.997 1.00 92.19 73 GLY A C 1
ATOM 547 O O . GLY A 1 73 ? 27.758 -0.010 -23.796 1.00 92.19 73 GLY A O 1
ATOM 548 N N . PHE A 1 74 ? 28.281 1.387 -25.475 1.00 88.44 74 PHE A N 1
ATOM 549 C CA . PHE A 1 74 ? 28.773 2.467 -24.622 1.00 88.44 74 PHE A CA 1
ATOM 550 C C . PHE A 1 74 ? 27.671 3.066 -23.736 1.00 88.44 74 PHE A C 1
ATOM 552 O O . PHE A 1 74 ? 27.866 3.245 -22.536 1.00 88.44 74 PHE A O 1
ATOM 559 N N . VAL A 1 75 ? 26.491 3.338 -24.303 1.00 90.62 75 VAL A N 1
ATOM 560 C CA . VAL A 1 75 ? 25.338 3.827 -23.528 1.00 90.62 75 VAL A CA 1
ATOM 561 C C . VAL A 1 75 ? 24.917 2.802 -22.475 1.00 90.62 75 VAL A C 1
ATOM 563 O O . VAL A 1 75 ? 24.644 3.174 -21.336 1.00 90.62 75 VAL A O 1
ATOM 566 N N . LEU A 1 76 ? 24.898 1.514 -22.825 1.00 89.38 76 LEU A N 1
ATOM 567 C CA . LEU A 1 76 ? 24.562 0.447 -21.886 1.00 89.38 76 LEU A CA 1
ATOM 568 C C . LEU A 1 76 ? 25.593 0.330 -20.755 1.00 89.38 76 LEU A C 1
ATOM 570 O O . LEU A 1 76 ? 25.180 0.217 -19.607 1.00 89.38 76 LEU A O 1
ATOM 574 N N . ASP A 1 77 ? 26.895 0.424 -21.039 1.00 87.00 77 ASP A N 1
ATOM 575 C CA . ASP A 1 77 ? 27.950 0.417 -20.008 1.00 87.00 77 ASP A CA 1
ATOM 576 C C . ASP A 1 77 ? 27.810 1.593 -19.023 1.00 87.00 77 ASP A C 1
ATOM 578 O O . ASP A 1 77 ? 28.043 1.439 -17.825 1.00 87.00 77 ASP A O 1
ATOM 582 N N . LEU A 1 78 ? 27.356 2.758 -19.501 1.00 88.38 78 LEU A N 1
ATOM 583 C CA . LEU A 1 78 ? 27.104 3.931 -18.658 1.00 88.38 78 LEU A CA 1
ATOM 584 C C . LEU A 1 78 ? 25.804 3.841 -17.847 1.00 88.38 78 LEU A C 1
ATOM 586 O O . LEU A 1 78 ? 25.757 4.301 -16.706 1.00 88.38 78 LEU A O 1
ATOM 590 N N . MET A 1 79 ? 24.726 3.326 -18.444 1.00 91.25 79 MET A N 1
ATOM 591 C CA . MET A 1 79 ? 23.385 3.382 -17.851 1.00 91.25 79 MET A CA 1
ATOM 592 C C . MET A 1 79 ? 23.024 2.149 -17.024 1.00 91.25 79 MET A C 1
ATOM 594 O O . MET A 1 79 ? 22.193 2.255 -16.120 1.00 91.25 79 MET A O 1
ATOM 598 N N . VAL A 1 80 ? 23.602 0.983 -17.320 1.00 91.38 80 VAL A N 1
ATOM 599 C CA . VAL A 1 80 ? 23.286 -0.268 -16.626 1.00 91.38 80 VAL A CA 1
ATOM 600 C C . VAL A 1 80 ? 24.161 -0.383 -15.375 1.00 91.38 80 VAL A C 1
ATOM 602 O O . VAL A 1 80 ? 25.380 -0.499 -15.481 1.00 91.38 80 VAL A O 1
ATOM 605 N N . PRO A 1 81 ? 23.574 -0.378 -14.162 1.00 89.50 81 PRO A N 1
ATOM 606 C CA . PRO A 1 81 ? 24.350 -0.533 -12.938 1.00 89.50 81 PRO A CA 1
ATOM 607 C C . PRO A 1 81 ? 25.103 -1.865 -12.923 1.00 89.50 81 PRO A C 1
ATOM 609 O O . PRO A 1 81 ? 24.553 -2.886 -13.329 1.00 89.50 81 PRO A O 1
ATOM 612 N N . ALA A 1 82 ? 26.302 -1.889 -12.338 1.00 89.62 82 ALA A N 1
ATOM 613 C CA . ALA A 1 82 ? 27.118 -3.104 -12.238 1.00 89.62 82 ALA A CA 1
ATOM 614 C C . ALA A 1 82 ? 26.409 -4.277 -11.530 1.00 89.62 82 ALA A C 1
ATOM 616 O O . ALA A 1 82 ? 26.731 -5.437 -11.774 1.00 89.62 82 ALA A O 1
ATOM 617 N N . SER A 1 83 ? 25.442 -3.983 -10.652 1.00 92.56 83 SER A N 1
ATOM 618 C CA . SER A 1 83 ? 24.640 -4.994 -9.961 1.00 92.56 83 SER A CA 1
ATOM 619 C C . SER A 1 83 ? 23.350 -5.394 -10.690 1.00 92.56 83 SER A C 1
ATOM 621 O O . SER A 1 83 ? 22.604 -6.232 -10.184 1.00 92.56 83 SER A O 1
ATOM 623 N N . TYR A 1 84 ? 23.047 -4.831 -11.864 1.00 93.81 84 TYR A N 1
ATOM 624 C CA . TYR A 1 84 ? 21.884 -5.236 -12.656 1.00 93.81 84 TYR A CA 1
ATOM 625 C C . TYR A 1 84 ? 21.986 -6.707 -13.076 1.00 93.81 84 TYR A C 1
ATOM 627 O O . TYR A 1 84 ? 23.044 -7.168 -13.492 1.00 93.81 84 TYR A O 1
ATOM 635 N N . GLY A 1 85 ? 20.887 -7.456 -12.972 1.00 91.38 85 GLY A N 1
ATOM 636 C CA . GLY A 1 85 ? 20.843 -8.846 -13.434 1.00 91.38 85 GLY A CA 1
ATOM 637 C C . GLY A 1 85 ? 21.282 -9.889 -12.403 1.00 91.38 85 GLY A C 1
ATOM 638 O O . GLY A 1 85 ? 20.960 -11.058 -12.584 1.00 91.38 85 GLY A O 1
ATOM 639 N N . GLN A 1 86 ? 21.948 -9.498 -11.307 1.00 93.00 86 GLN A N 1
ATOM 640 C CA . GLN A 1 86 ? 22.506 -10.443 -10.321 1.00 93.00 86 GLN A CA 1
ATOM 641 C C . GLN A 1 86 ? 21.464 -11.398 -9.717 1.00 93.00 86 GLN A C 1
ATOM 643 O O . GLN A 1 86 ? 21.771 -12.556 -9.453 1.00 93.00 86 GLN A O 1
ATOM 648 N N . PHE A 1 87 ? 20.234 -10.917 -9.516 1.00 90.25 87 PHE A N 1
ATOM 649 C CA . PHE A 1 87 ? 19.137 -11.672 -8.898 1.00 90.25 87 PHE A CA 1
ATOM 650 C C . PHE A 1 87 ? 17.839 -11.619 -9.728 1.00 90.25 87 PHE A C 1
ATOM 652 O O . PHE A 1 87 ? 16.757 -11.904 -9.224 1.00 90.25 87 PHE A O 1
ATOM 659 N N . GLY A 1 88 ? 17.923 -11.209 -10.998 1.00 90.56 88 GLY A N 1
ATOM 660 C CA . GLY A 1 88 ? 16.770 -10.965 -11.871 1.00 90.56 88 GLY A CA 1
ATOM 661 C C . GLY A 1 88 ? 16.838 -9.607 -12.569 1.00 90.56 88 GLY A C 1
ATOM 662 O O . GLY A 1 88 ? 17.860 -8.926 -12.530 1.00 90.56 88 GLY A O 1
ATOM 663 N N . LYS A 1 89 ? 15.742 -9.190 -13.217 1.00 92.12 89 LYS A N 1
ATOM 664 C CA . LYS A 1 89 ? 15.664 -7.962 -14.041 1.00 92.12 89 LYS A CA 1
ATOM 665 C C . LYS A 1 89 ? 15.603 -6.663 -13.214 1.00 92.12 89 LYS A C 1
ATOM 667 O O . LYS A 1 89 ? 14.763 -5.802 -13.457 1.00 92.12 89 LYS A O 1
ATOM 672 N N . TYR A 1 90 ? 16.475 -6.521 -12.222 1.00 91.44 90 TYR A N 1
ATOM 673 C CA . TYR A 1 90 ? 16.595 -5.337 -11.373 1.00 91.44 90 TYR A CA 1
ATOM 674 C C . TYR A 1 90 ? 18.039 -5.148 -10.885 1.00 91.44 90 TYR A C 1
ATOM 676 O O . TYR A 1 90 ? 18.897 -6.016 -11.050 1.00 91.44 90 TYR A O 1
ATOM 684 N N . ARG A 1 91 ? 18.317 -3.987 -10.281 1.00 93.50 91 ARG A N 1
ATOM 685 C CA . ARG A 1 91 ? 19.614 -3.676 -9.664 1.00 93.50 91 ARG A CA 1
ATOM 686 C C . ARG A 1 91 ? 19.786 -4.475 -8.369 1.00 93.50 91 ARG A C 1
ATOM 688 O O . ARG A 1 91 ? 19.128 -4.157 -7.384 1.00 93.50 91 ARG A O 1
ATOM 695 N N . GLY A 1 92 ? 20.693 -5.448 -8.340 1.00 92.94 92 GLY A N 1
ATOM 696 C CA . GLY A 1 92 ? 20.916 -6.338 -7.195 1.00 92.94 92 GLY A CA 1
ATOM 697 C C . GLY A 1 92 ? 21.206 -5.601 -5.885 1.00 92.94 92 GLY A C 1
ATOM 698 O O . GLY A 1 92 ? 20.622 -5.923 -4.852 1.00 92.94 92 GLY A O 1
ATOM 699 N N . ALA A 1 93 ? 21.984 -4.517 -5.931 1.00 92.62 93 ALA A N 1
ATOM 700 C CA . ALA A 1 93 ? 22.269 -3.698 -4.752 1.00 92.62 93 ALA A CA 1
ATOM 701 C C . ALA A 1 93 ? 21.069 -2.885 -4.234 1.00 92.62 93 ALA A C 1
ATOM 703 O O . ALA A 1 93 ? 21.132 -2.316 -3.143 1.00 92.62 93 ALA A O 1
ATOM 704 N N . ALA A 1 94 ? 19.959 -2.811 -4.980 1.00 91.50 94 ALA A N 1
ATOM 705 C CA . ALA A 1 94 ? 18.782 -2.052 -4.565 1.00 91.50 94 ALA A CA 1
ATOM 706 C C . ALA A 1 94 ? 18.199 -2.557 -3.240 1.00 91.50 94 ALA A C 1
ATOM 708 O O . ALA A 1 94 ? 17.758 -1.733 -2.444 1.00 91.50 94 ALA A O 1
ATOM 709 N N . VAL A 1 95 ? 18.241 -3.870 -2.986 1.00 88.38 95 VAL A N 1
ATOM 710 C CA . VAL A 1 95 ? 17.739 -4.463 -1.736 1.00 88.38 95 VAL A CA 1
ATOM 711 C C . VAL A 1 95 ? 18.562 -3.970 -0.551 1.00 88.38 95 VAL A C 1
ATOM 713 O O . VAL A 1 95 ? 18.009 -3.405 0.387 1.00 88.38 95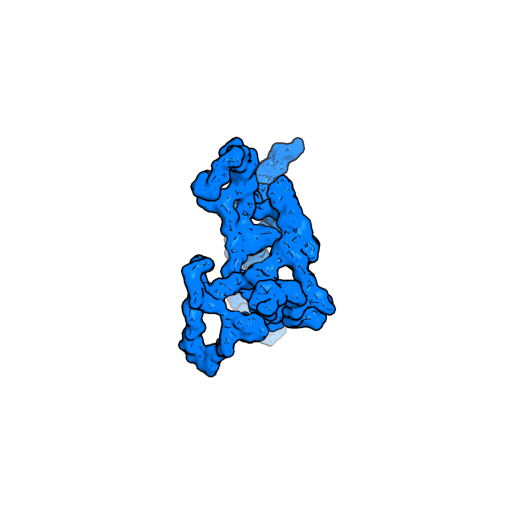 VAL A O 1
ATOM 716 N N . ALA A 1 96 ? 19.889 -4.082 -0.620 1.00 90.62 96 ALA A N 1
ATOM 717 C CA . ALA A 1 96 ? 20.755 -3.629 0.462 1.00 90.62 96 ALA A CA 1
ATOM 718 C C . ALA A 1 96 ? 20.664 -2.106 0.679 1.00 90.62 96 ALA A C 1
ATOM 720 O O . ALA A 1 96 ? 20.624 -1.633 1.813 1.00 90.62 96 ALA A O 1
ATOM 721 N N . ILE A 1 97 ? 20.534 -1.323 -0.398 1.00 90.19 97 ILE A N 1
ATOM 722 C CA . ILE A 1 97 ? 20.273 0.120 -0.295 1.00 90.19 97 ILE A CA 1
ATOM 723 C C . ILE A 1 97 ? 18.910 0.388 0.364 1.00 90.19 97 ILE A C 1
ATOM 725 O O . ILE A 1 97 ? 18.809 1.290 1.192 1.00 90.19 97 ILE A O 1
ATOM 729 N N . ALA A 1 98 ? 17.864 -0.375 0.050 1.00 90.62 98 ALA A N 1
ATOM 730 C CA . ALA A 1 98 ? 16.559 -0.223 0.689 1.00 90.62 98 ALA A CA 1
ATOM 731 C C . ALA A 1 98 ? 16.614 -0.557 2.188 1.00 90.62 98 ALA A C 1
ATOM 733 O O . ALA A 1 98 ? 16.072 0.199 2.988 1.00 90.62 98 ALA A O 1
ATOM 734 N N . MET A 1 99 ? 17.352 -1.604 2.574 1.00 90.38 99 MET A N 1
ATOM 735 C CA . MET A 1 99 ? 17.536 -2.021 3.974 1.00 90.38 99 MET A CA 1
ATOM 736 C C . MET A 1 99 ? 18.270 -0.990 4.842 1.00 90.38 99 MET A C 1
ATOM 738 O O . MET A 1 99 ? 18.187 -1.036 6.062 1.00 90.38 99 MET A O 1
ATOM 742 N N . THR A 1 100 ? 18.986 -0.045 4.231 1.00 94.38 100 THR A N 1
ATOM 743 C CA . THR A 1 100 ? 19.653 1.053 4.955 1.00 94.38 100 THR A CA 1
ATOM 744 C C . THR A 1 100 ? 18.744 2.265 5.198 1.00 94.38 100 THR A C 1
ATOM 746 O O . THR A 1 100 ? 19.218 3.304 5.660 1.00 94.38 100 THR A O 1
ATOM 749 N N . ARG A 1 101 ? 17.458 2.183 4.838 1.00 91.19 101 ARG A N 1
ATOM 750 C CA . ARG A 1 101 ? 16.442 3.190 5.164 1.00 91.19 101 ARG A CA 1
ATOM 751 C C . ARG A 1 101 ? 15.604 2.695 6.333 1.00 91.19 101 ARG A C 1
ATOM 753 O O . ARG A 1 101 ? 15.290 1.513 6.412 1.00 91.19 101 ARG A O 1
ATOM 760 N N . GLU A 1 102 ? 15.207 3.616 7.200 1.00 91.06 102 GLU A N 1
ATOM 761 C CA . GLU A 1 102 ? 14.253 3.309 8.260 1.00 91.06 102 GLU A CA 1
ATOM 762 C C . GLU A 1 102 ? 12.892 2.915 7.646 1.00 91.06 102 GLU A C 1
ATOM 764 O O . GLU A 1 102 ? 12.381 3.640 6.776 1.00 91.06 102 GLU A O 1
ATOM 769 N N . PRO A 1 103 ? 12.298 1.778 8.053 1.00 92.19 103 PRO A N 1
ATOM 770 C CA . PRO A 1 103 ? 10.982 1.378 7.582 1.00 92.19 103 PRO A CA 1
ATOM 771 C C . PRO A 1 103 ? 9.917 2.315 8.157 1.00 92.19 103 PRO A C 1
ATOM 773 O O . PRO A 1 103 ? 9.754 2.431 9.365 1.00 92.19 103 PRO A O 1
ATOM 776 N N . LYS A 1 104 ? 9.157 2.976 7.277 1.00 93.38 104 LYS A 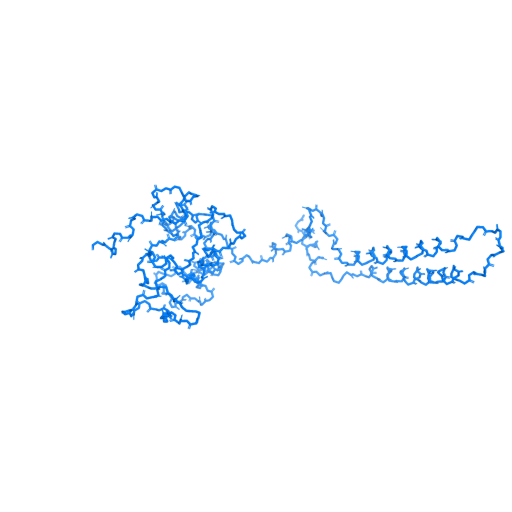N 1
ATOM 777 C CA . LYS A 1 104 ? 7.992 3.776 7.694 1.00 93.38 104 LYS A CA 1
ATOM 778 C C . LYS A 1 104 ? 6.792 2.903 8.055 1.00 93.38 104 LYS A C 1
ATOM 780 O O . LYS A 1 104 ? 5.998 3.267 8.915 1.00 93.38 104 LYS A O 1
ATOM 785 N N . ARG A 1 105 ? 6.667 1.780 7.348 1.00 94.31 105 ARG A N 1
ATOM 786 C CA . ARG A 1 105 ? 5.623 0.780 7.533 1.00 94.31 105 ARG A CA 1
ATOM 787 C C . ARG A 1 105 ? 6.201 -0.420 8.265 1.00 94.31 105 ARG A C 1
ATOM 789 O O . ARG A 1 105 ? 7.226 -0.939 7.821 1.00 94.31 105 ARG A O 1
ATOM 796 N N . LEU A 1 106 ? 5.592 -0.807 9.378 1.00 92.69 106 LEU A N 1
ATOM 797 C CA . LEU A 1 106 ? 6.091 -1.867 10.257 1.00 92.69 106 LEU A CA 1
ATOM 798 C C . LEU A 1 106 ? 5.373 -3.209 10.058 1.00 92.69 106 LEU A C 1
ATOM 800 O O . LEU A 1 106 ? 5.927 -4.249 10.416 1.00 92.69 106 LEU A O 1
ATOM 804 N N . GLY A 1 107 ? 4.182 -3.198 9.455 1.00 92.44 107 GLY A N 1
ATOM 805 C CA . GLY A 1 107 ? 3.325 -4.373 9.335 1.00 92.44 107 GLY A CA 1
ATOM 806 C C . GLY A 1 107 ? 2.628 -4.768 10.644 1.00 92.44 107 GLY A C 1
ATOM 807 O O . GLY A 1 107 ? 2.941 -4.284 11.729 1.00 92.44 107 GLY A O 1
ATOM 808 N N . GLU A 1 108 ? 1.677 -5.692 10.526 1.00 93.06 108 GLU A N 1
ATOM 809 C CA . GLU A 1 108 ? 0.724 -6.081 11.579 1.00 93.06 108 GLU A CA 1
ATOM 810 C C . GLU A 1 108 ? 1.371 -6.602 12.871 1.00 93.06 108 GLU A C 1
ATOM 812 O O . GLU A 1 108 ? 0.901 -6.311 13.971 1.00 93.06 108 GLU A O 1
ATOM 817 N N . ARG A 1 109 ? 2.511 -7.299 12.769 1.00 92.44 109 ARG A N 1
ATOM 818 C CA . ARG A 1 109 ? 3.261 -7.790 13.941 1.00 92.44 109 ARG A CA 1
ATOM 819 C C . ARG A 1 109 ? 3.659 -6.684 14.918 1.00 92.44 109 ARG A C 1
ATOM 821 O O . ARG A 1 109 ? 3.839 -6.972 16.096 1.00 92.44 109 ARG A O 1
ATOM 828 N N . ALA A 1 110 ? 3.842 -5.453 14.445 1.00 93.62 110 ALA A N 1
ATOM 829 C CA . ALA A 1 110 ? 4.137 -4.317 15.315 1.00 93.62 110 ALA A CA 1
ATOM 830 C C . ALA A 1 110 ? 2.878 -3.744 15.991 1.00 93.62 110 ALA A C 1
ATOM 832 O O . ALA A 1 110 ? 2.993 -2.999 16.958 1.00 93.62 110 ALA A O 1
ATOM 833 N N . CYS A 1 111 ? 1.689 -4.083 15.490 1.00 94.19 111 CYS A N 1
ATOM 834 C CA . CYS A 1 111 ? 0.403 -3.584 15.968 1.00 94.19 111 CYS A CA 1
ATOM 835 C C . CYS A 1 111 ? -0.204 -4.501 17.042 1.00 94.19 111 CYS A C 1
ATOM 837 O O . CYS A 1 111 ? -0.737 -4.010 18.036 1.00 94.19 111 CYS A O 1
ATOM 839 N N . VAL A 1 112 ? -0.081 -5.825 16.878 1.00 94.88 112 VAL A N 1
ATOM 840 C CA . VAL A 1 112 ? -0.754 -6.831 17.728 1.00 94.88 112 VAL A CA 1
ATOM 841 C C . VAL A 1 112 ? -0.417 -6.726 19.219 1.00 94.88 112 VAL A C 1
ATOM 843 O O . VAL A 1 112 ? -1.256 -7.026 20.057 1.00 94.88 112 VAL A O 1
ATOM 846 N N . SER A 1 113 ? 0.772 -6.236 19.578 1.00 90.69 113 SER A N 1
ATOM 847 C CA . SER A 1 113 ? 1.185 -6.098 20.983 1.00 90.69 113 SER A CA 1
ATOM 848 C C . SER A 1 113 ? 0.347 -5.091 21.780 1.00 90.69 113 SER A C 1
ATOM 850 O O . SER A 1 113 ? 0.327 -5.157 23.006 1.00 90.69 113 SER A O 1
ATOM 852 N N . CYS A 1 114 ? -0.311 -4.146 21.102 1.00 93.19 114 CYS A N 1
ATOM 853 C CA . CYS A 1 114 ? -1.171 -3.125 21.709 1.00 93.19 114 CYS A CA 1
ATOM 854 C C . CYS A 1 114 ? -2.622 -3.175 21.196 1.00 93.19 114 CYS A C 1
ATOM 856 O O . CYS A 1 114 ? -3.504 -2.644 21.865 1.00 93.19 114 CYS A O 1
ATOM 858 N N . HIS A 1 115 ? -2.860 -3.797 20.036 1.00 94.69 115 HIS A N 1
ATOM 859 C CA . HIS A 1 115 ? -4.149 -3.872 19.335 1.00 94.69 115 HIS A CA 1
ATOM 860 C C . HIS A 1 115 ? -4.588 -5.322 19.074 1.00 94.69 115 HIS A C 1
ATOM 862 O O . HIS A 1 115 ? -5.079 -5.657 17.999 1.00 94.69 115 HIS A O 1
ATOM 868 N N . GLU A 1 116 ? -4.372 -6.217 20.041 1.00 96.12 116 GLU A N 1
ATOM 869 C CA . GLU A 1 116 ? -4.656 -7.655 19.902 1.00 96.12 116 GLU A CA 1
ATOM 870 C C . GLU A 1 116 ? -6.106 -7.934 19.486 1.00 96.12 116 GLU A C 1
ATOM 872 O O . GLU A 1 116 ? -6.361 -8.757 18.606 1.00 96.12 116 GLU A O 1
ATOM 877 N N . LYS A 1 117 ? -7.059 -7.203 20.075 1.00 94.88 117 LYS A N 1
ATOM 878 C CA . LYS A 1 117 ? -8.480 -7.348 19.759 1.00 94.88 117 LYS A CA 1
ATOM 879 C C . LYS A 1 117 ? -8.771 -6.970 18.308 1.00 94.88 117 LYS A C 1
ATOM 881 O O . LYS A 1 117 ? -9.449 -7.721 17.615 1.00 94.88 117 LYS A O 1
ATOM 886 N N . GLU A 1 118 ? -8.285 -5.816 17.852 1.00 94.00 118 GLU A N 1
ATOM 887 C CA . GLU A 1 118 ? -8.523 -5.354 16.483 1.00 94.00 118 GLU A CA 1
ATOM 888 C C . GLU A 1 118 ? -7.845 -6.262 15.454 1.00 94.00 118 GLU A C 1
ATOM 890 O O . GLU A 1 118 ? -8.452 -6.548 14.427 1.00 94.00 118 GLU A O 1
ATOM 895 N N . VAL A 1 119 ? -6.633 -6.756 15.742 1.00 94.50 119 VAL A N 1
ATOM 896 C CA . VAL A 1 119 ? -5.931 -7.719 14.876 1.00 94.50 119 VAL A CA 1
ATOM 897 C C . VAL A 1 119 ? -6.707 -9.031 14.782 1.00 94.50 119 VAL A C 1
ATOM 899 O O . VAL A 1 119 ? -6.939 -9.512 13.682 1.00 94.50 119 VAL A O 1
ATOM 902 N N . THR A 1 120 ? -7.193 -9.563 15.907 1.00 93.56 120 THR A N 1
ATOM 903 C CA . THR A 1 120 ? -7.988 -10.804 15.911 1.00 93.56 120 THR A CA 1
ATOM 904 C C . THR A 1 120 ? -9.230 -10.671 15.026 1.00 93.56 120 THR A C 1
ATOM 906 O O . THR A 1 120 ? -9.516 -11.547 14.220 1.00 93.56 120 THR A O 1
ATOM 909 N N . LEU A 1 121 ? -9.949 -9.549 15.132 1.00 91.62 121 LEU A N 1
ATOM 910 C CA . LEU A 1 121 ? -11.147 -9.315 14.324 1.00 91.62 121 LEU A CA 1
ATOM 911 C C . LEU A 1 121 ? -10.833 -9.058 12.843 1.00 91.62 121 LEU A C 1
ATOM 913 O O . LEU A 1 121 ? -11.600 -9.471 11.979 1.00 91.62 121 LEU A O 1
ATOM 917 N N . HIS A 1 122 ? -9.725 -8.378 12.549 1.00 91.69 122 HIS A N 1
ATOM 918 C CA . HIS A 1 122 ? -9.236 -8.169 11.187 1.00 91.69 122 HIS A CA 1
ATOM 919 C C . HIS A 1 122 ? -8.849 -9.492 10.508 1.00 91.69 122 HIS A C 1
ATOM 921 O O . HIS A 1 122 ? -9.155 -9.699 9.333 1.00 91.69 122 HIS A O 1
ATOM 927 N N . ASP A 1 123 ? -8.216 -10.402 11.248 1.00 91.81 123 ASP A N 1
ATOM 928 C CA . ASP A 1 123 ? -7.792 -11.710 10.743 1.00 91.81 123 ASP A CA 1
ATOM 929 C C . ASP A 1 123 ? -8.972 -12.633 10.421 1.00 91.81 123 ASP A C 1
ATOM 931 O O . ASP A 1 123 ? -8.871 -13.508 9.558 1.00 91.81 123 ASP A O 1
ATOM 935 N N . GLU A 1 124 ? -10.106 -12.411 11.082 1.00 88.62 124 GLU A N 1
ATOM 936 C CA . GLU A 1 124 ? -11.372 -13.088 10.810 1.00 88.62 124 GLU A CA 1
ATOM 937 C C . GLU A 1 124 ? -12.197 -12.412 9.696 1.00 88.62 124 GLU A C 1
ATOM 939 O O . GLU A 1 124 ? -13.180 -12.991 9.223 1.00 88.62 124 GLU A O 1
ATOM 944 N N . ASP A 1 125 ? -11.813 -11.213 9.248 1.00 87.38 125 ASP A N 1
ATOM 945 C CA . ASP A 1 125 ? -12.506 -10.471 8.195 1.00 87.38 125 ASP A CA 1
ATOM 946 C C . ASP A 1 125 ? -11.955 -10.765 6.783 1.00 87.38 125 ASP A C 1
ATOM 948 O O . ASP A 1 125 ? -10.835 -11.238 6.571 1.00 87.38 125 ASP A O 1
ATOM 952 N N . VAL A 1 126 ? -12.745 -10.433 5.758 1.00 86.38 126 VAL A N 1
ATOM 953 C CA . VAL A 1 126 ? -12.335 -10.518 4.347 1.00 86.38 126 VAL A CA 1
ATOM 954 C C . VAL A 1 126 ? -11.146 -9.607 4.016 1.00 86.38 126 VAL A C 1
ATOM 956 O O . VAL A 1 126 ? -10.434 -9.868 3.039 1.00 86.38 126 VAL A O 1
ATOM 959 N N . HIS A 1 127 ? -10.896 -8.572 4.825 1.00 90.88 127 HIS A N 1
ATOM 960 C CA . HIS A 1 127 ? -9.742 -7.689 4.698 1.00 90.88 127 HIS A CA 1
ATOM 961 C C . HIS A 1 127 ? -8.458 -8.237 5.326 1.00 90.88 127 HIS A C 1
ATOM 963 O O . HIS A 1 127 ? -7.449 -7.570 5.173 1.00 90.88 127 HIS A O 1
ATOM 969 N N . THR A 1 128 ? -8.417 -9.452 5.890 1.00 91.19 128 THR A N 1
ATOM 970 C CA . THR A 1 128 ? -7.216 -10.055 6.526 1.00 91.19 128 THR A CA 1
ATOM 971 C C . THR A 1 128 ? -5.896 -9.924 5.731 1.00 91.19 128 THR A C 1
ATOM 973 O O . THR A 1 128 ? -4.803 -9.895 6.290 1.00 91.19 128 THR A O 1
ATOM 976 N N . ARG A 1 129 ? -5.947 -9.811 4.393 1.00 91.56 129 ARG A N 1
ATOM 977 C CA . ARG A 1 129 ? -4.751 -9.616 3.539 1.00 91.56 129 ARG A CA 1
ATOM 978 C C . ARG A 1 129 ? -4.421 -8.156 3.216 1.00 91.56 129 ARG A C 1
ATOM 980 O O . ARG A 1 129 ? -3.494 -7.905 2.444 1.00 91.56 129 ARG A O 1
ATOM 987 N N . VAL A 1 130 ? -5.174 -7.204 3.750 1.00 93.12 130 VAL A N 1
ATOM 988 C CA . VAL A 1 130 ? -4.994 -5.762 3.589 1.00 93.12 130 VAL A CA 1
ATOM 989 C C . VAL A 1 130 ? -4.298 -5.243 4.846 1.00 93.12 130 VAL A C 1
ATOM 991 O O . VAL A 1 130 ? -4.934 -5.106 5.880 1.00 93.12 130 VAL A O 1
ATOM 994 N N . PRO A 1 131 ? -2.997 -4.911 4.791 1.00 93.88 131 PRO A N 1
ATOM 995 C CA . PRO A 1 131 ? -2.269 -4.494 5.986 1.00 93.88 131 PRO A CA 1
ATOM 996 C C . PRO A 1 131 ? -2.905 -3.269 6.645 1.00 93.88 131 PRO A C 1
ATOM 998 O O . PRO A 1 131 ? -3.306 -2.346 5.927 1.00 93.88 131 PRO A O 1
ATOM 1001 N N . CYS A 1 132 ? -2.876 -3.193 7.981 1.00 94.19 132 CYS A N 1
ATOM 1002 C CA . CYS A 1 132 ? -3.438 -2.079 8.756 1.00 94.19 132 CYS A CA 1
ATOM 1003 C C . CYS A 1 132 ? -2.997 -0.711 8.199 1.00 94.19 132 CYS A C 1
ATOM 1005 O O . CYS A 1 132 ? -3.805 0.187 7.998 1.00 94.19 132 CYS A O 1
ATOM 1007 N N . GLU A 1 133 ? -1.718 -0.580 7.833 1.00 95.12 133 GLU A N 1
ATOM 1008 C CA . GLU A 1 133 ? -1.086 0.641 7.295 1.00 95.12 133 GLU A CA 1
ATOM 1009 C C . GLU A 1 133 ? -1.476 0.993 5.836 1.00 95.12 133 GLU A C 1
ATOM 1011 O O . GLU A 1 133 ? -0.841 1.835 5.184 1.00 95.12 133 GLU A O 1
ATOM 1016 N N . THR A 1 134 ? -2.481 0.301 5.292 1.00 94.19 134 THR A N 1
ATOM 1017 C CA . THR A 1 134 ? -3.156 0.638 4.031 1.00 94.19 134 THR A CA 1
ATOM 1018 C C . THR A 1 134 ? -4.315 1.596 4.288 1.00 94.19 134 THR A C 1
ATOM 1020 O O . THR A 1 134 ? -4.466 2.581 3.567 1.00 94.19 134 THR A O 1
ATOM 1023 N N . CYS A 1 135 ? -5.114 1.325 5.323 1.00 92.19 135 CYS A N 1
ATOM 1024 C CA . CYS A 1 135 ? -6.204 2.196 5.770 1.00 92.19 135 CYS A CA 1
ATOM 1025 C C . CYS A 1 135 ? -5.738 3.164 6.861 1.00 92.19 135 CYS A C 1
ATOM 1027 O O . CYS A 1 135 ? -6.316 4.229 7.042 1.00 92.19 135 CYS A O 1
ATOM 1029 N N . HIS A 1 136 ? -4.666 2.821 7.563 1.00 92.69 136 HIS A N 1
ATOM 1030 C CA . HIS A 1 136 ? -4.013 3.679 8.533 1.00 92.69 136 HIS A CA 1
ATOM 1031 C C . HIS A 1 136 ? -2.730 4.270 7.933 1.00 92.69 136 HIS A C 1
ATOM 1033 O O . HIS A 1 136 ? -2.077 3.651 7.094 1.00 92.69 136 HIS A O 1
ATOM 1039 N N . SER A 1 137 ? -2.329 5.469 8.351 1.00 91.94 137 SER A N 1
ATOM 1040 C CA . SER A 1 137 ? -1.036 6.040 7.945 1.00 91.94 137 SER A CA 1
ATOM 1041 C C . SER A 1 137 ? 0.149 5.175 8.434 1.00 91.94 137 SER A C 1
ATOM 1043 O O . SER A 1 137 ? -0.043 4.306 9.278 1.00 91.94 137 SER A O 1
ATOM 1045 N N . PRO A 1 138 ? 1.396 5.39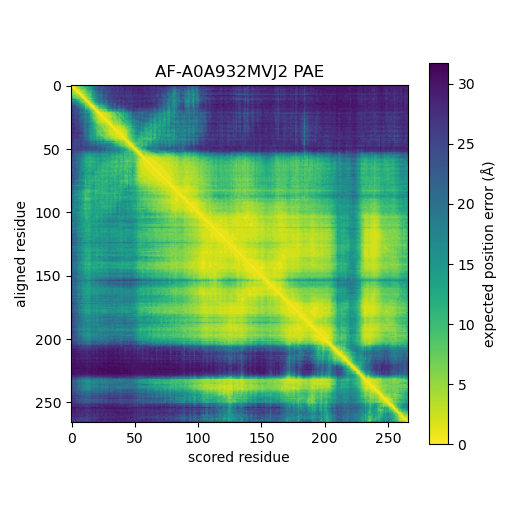3 7.966 1.00 94.75 138 PRO A N 1
ATOM 1046 C CA . PRO A 1 138 ? 2.549 4.606 8.421 1.00 94.75 138 PRO A CA 1
ATOM 1047 C C . PRO A 1 138 ? 2.731 4.631 9.951 1.00 94.75 138 PRO A C 1
ATOM 1049 O O . PRO A 1 138 ? 2.627 5.695 10.565 1.00 94.75 138 PRO A O 1
ATOM 1052 N N . GLY A 1 139 ? 3.002 3.472 10.557 1.00 94.75 139 GLY A N 1
ATOM 1053 C CA . GLY A 1 139 ? 2.975 3.281 12.009 1.00 94.75 139 GLY A CA 1
ATOM 1054 C C . GLY A 1 139 ? 4.304 3.487 12.736 1.00 94.75 139 GLY A C 1
ATOM 1055 O O . GLY A 1 139 ? 4.310 3.501 13.964 1.00 94.75 139 GLY A O 1
ATOM 1056 N N . ASN A 1 140 ? 5.432 3.675 12.039 1.00 95.25 140 ASN A N 1
ATOM 1057 C CA . ASN A 1 140 ? 6.753 3.696 12.686 1.00 95.25 140 ASN A CA 1
ATOM 1058 C C . ASN A 1 140 ? 6.880 4.730 13.816 1.00 95.25 140 ASN A C 1
ATOM 1060 O O . ASN A 1 140 ? 7.340 4.407 14.910 1.00 95.25 140 ASN A O 1
ATOM 1064 N N . LYS A 1 141 ? 6.417 5.962 13.582 1.00 95.69 141 LYS A N 1
ATOM 1065 C CA . LYS A 1 141 ? 6.444 7.029 14.593 1.00 95.69 141 LYS A CA 1
ATOM 1066 C C . LYS A 1 141 ? 5.453 6.790 15.725 1.00 95.69 141 LYS A C 1
ATOM 1068 O O . LYS A 1 141 ? 5.740 7.136 16.867 1.00 95.69 141 LYS A O 1
ATOM 1073 N N . HIS A 1 142 ? 4.304 6.200 15.406 1.00 95.38 142 HIS A N 1
ATOM 1074 C CA . HIS A 1 142 ? 3.284 5.860 16.387 1.00 95.38 142 HIS A CA 1
ATOM 1075 C C . HIS A 1 142 ? 3.803 4.824 17.383 1.00 95.38 142 HIS A C 1
ATOM 1077 O O . HIS A 1 142 ? 3.790 5.072 18.586 1.00 95.38 142 HIS A O 1
ATOM 1083 N N . VAL A 1 143 ? 4.336 3.709 16.877 1.00 95.12 143 VAL A N 1
ATOM 1084 C CA . VAL A 1 143 ? 4.902 2.639 17.707 1.00 95.12 143 VAL A CA 1
ATOM 1085 C C . VAL A 1 143 ? 6.070 3.169 18.539 1.00 95.12 143 VAL A C 1
ATOM 1087 O O . VAL A 1 143 ? 6.049 3.034 19.759 1.00 95.12 143 VAL A O 1
ATOM 1090 N N . ALA A 1 144 ? 7.023 3.879 17.924 1.00 95.19 144 ALA A N 1
ATOM 1091 C CA . ALA A 1 144 ? 8.164 4.451 18.644 1.00 95.19 144 ALA A CA 1
ATOM 1092 C C . ALA A 1 144 ? 7.737 5.397 19.783 1.00 95.19 144 ALA A C 1
ATOM 1094 O O . ALA A 1 144 ? 8.300 5.360 20.878 1.00 95.19 144 ALA A O 1
ATOM 1095 N N . PHE A 1 145 ? 6.716 6.229 19.555 1.00 95.75 145 PHE A N 1
ATOM 1096 C CA . PHE A 1 145 ? 6.176 7.095 20.597 1.00 95.75 145 PHE A CA 1
ATOM 1097 C C . PHE A 1 145 ? 5.503 6.288 21.713 1.00 95.75 145 PHE A C 1
ATOM 1099 O O . PHE A 1 145 ? 5.805 6.526 22.881 1.00 95.75 145 PHE A O 1
ATOM 1106 N N . ARG A 1 146 ? 4.645 5.314 21.380 1.00 93.88 146 ARG A N 1
ATOM 1107 C CA . ARG A 1 146 ? 3.943 4.461 22.359 1.00 93.88 146 ARG A CA 1
ATOM 1108 C C . ARG A 1 146 ? 4.889 3.581 23.177 1.00 93.88 146 ARG A C 1
ATOM 1110 O O . ARG A 1 146 ? 4.572 3.243 24.312 1.00 93.88 146 ARG A O 1
ATOM 1117 N N . GLU A 1 147 ? 6.070 3.271 22.655 1.00 92.94 147 GLU A N 1
ATOM 1118 C CA . GLU A 1 147 ? 7.111 2.547 23.387 1.00 92.94 147 GLU A CA 1
ATOM 1119 C C . GLU A 1 147 ? 7.978 3.442 24.290 1.00 92.94 147 GLU A C 1
ATOM 1121 O O . GLU A 1 147 ? 8.630 2.933 25.211 1.00 92.94 147 GLU A O 1
ATOM 1126 N N . SER A 1 148 ? 7.964 4.760 24.071 1.00 94.56 148 SER A N 1
ATOM 1127 C CA . SER A 1 148 ? 8.711 5.734 24.873 1.00 94.56 148 SER A CA 1
ATOM 1128 C C . SER A 1 148 ? 8.124 5.912 26.287 1.00 94.56 148 SER A C 1
ATOM 1130 O O . SER A 1 148 ? 6.947 5.616 26.511 1.00 94.56 148 SER A O 1
ATOM 1132 N N . PRO A 1 149 ? 8.893 6.457 27.254 1.00 94.56 149 PRO A N 1
ATOM 1133 C CA . PRO A 1 149 ? 8.366 6.782 28.583 1.00 94.56 149 PRO A CA 1
ATOM 1134 C C . PRO A 1 149 ? 7.134 7.698 28.547 1.00 94.56 149 PRO A C 1
ATOM 1136 O O . PRO A 1 149 ? 6.207 7.499 29.325 1.00 94.56 149 PRO A O 1
ATOM 1139 N N . ALA A 1 150 ? 7.094 8.660 27.617 1.00 92.50 150 ALA A N 1
ATOM 1140 C CA . ALA A 1 150 ? 5.958 9.565 27.453 1.00 92.50 150 ALA A CA 1
ATOM 1141 C C . ALA A 1 150 ? 4.713 8.837 26.919 1.00 92.50 150 ALA A C 1
ATOM 1143 O O . ALA A 1 150 ? 3.613 9.047 27.420 1.00 92.50 150 ALA A O 1
ATOM 1144 N N . GLY A 1 151 ? 4.876 7.935 25.945 1.00 92.19 151 GLY A N 1
ATOM 1145 C CA . GLY A 1 151 ? 3.758 7.179 25.369 1.00 92.19 151 GLY A CA 1
ATOM 1146 C C . GLY A 1 151 ? 3.162 6.117 26.295 1.00 92.19 151 GLY A C 1
ATOM 1147 O O . GLY A 1 151 ? 2.023 5.704 26.077 1.00 92.19 151 GLY A O 1
ATOM 1148 N N . LYS A 1 152 ? 3.906 5.713 27.333 1.00 92.50 152 LYS A N 1
ATOM 1149 C CA . LYS A 1 152 ? 3.482 4.779 28.390 1.00 92.50 152 LYS A CA 1
ATOM 1150 C C . LYS A 1 152 ? 2.881 5.472 29.618 1.00 92.50 152 LYS A C 1
ATOM 1152 O O . LYS A 1 152 ? 2.564 4.793 30.593 1.00 92.50 152 LYS A O 1
ATOM 1157 N N . ALA A 1 153 ? 2.744 6.800 29.602 1.00 91.44 153 ALA A N 1
ATOM 1158 C CA . ALA A 1 153 ? 2.152 7.533 30.714 1.00 91.44 153 ALA A CA 1
ATOM 1159 C C . ALA A 1 153 ? 0.698 7.059 30.970 1.00 91.44 153 ALA A C 1
ATOM 1161 O O . ALA A 1 153 ? -0.074 6.966 30.012 1.00 91.44 153 ALA A O 1
ATOM 1162 N N . PRO A 1 154 ? 0.296 6.790 32.231 1.00 86.62 154 PRO A N 1
ATOM 1163 C CA . PRO A 1 154 ? -1.028 6.239 32.561 1.00 86.62 154 PRO A CA 1
ATOM 1164 C C . PRO A 1 154 ? -2.210 7.106 32.110 1.00 86.62 154 PRO A C 1
ATOM 1166 O O . PRO A 1 154 ? -3.283 6.588 31.819 1.00 86.62 154 PRO A O 1
ATOM 1169 N N . GLU A 1 155 ? -2.005 8.420 32.031 1.00 88.56 155 GLU A N 1
ATOM 1170 C CA . GLU A 1 155 ? -3.034 9.409 31.693 1.00 88.56 155 GLU A CA 1
ATOM 1171 C C . GLU A 1 155 ? -2.732 10.130 30.373 1.00 88.56 155 GLU A C 1
ATOM 1173 O O . GLU A 1 155 ? -3.061 11.303 30.207 1.00 88.56 155 GLU A O 1
ATOM 1178 N N . LEU A 1 156 ? -2.072 9.450 29.429 1.00 89.38 156 LEU A N 1
ATOM 1179 C CA . LEU A 1 156 ? -1.764 10.041 28.130 1.00 89.38 156 LEU A CA 1
ATOM 1180 C C . LEU A 1 156 ? -3.051 10.436 27.393 1.00 89.38 156 LEU A C 1
ATOM 1182 O O . LEU A 1 156 ? -3.839 9.573 26.995 1.00 89.38 156 LEU A O 1
ATOM 1186 N N . LYS A 1 157 ? -3.241 11.735 27.148 1.00 89.25 157 LYS A N 1
ATOM 1187 C CA . LYS A 1 157 ? -4.396 12.229 26.395 1.00 89.25 157 LYS A CA 1
ATOM 1188 C C . LYS A 1 157 ? -4.091 12.233 24.896 1.00 89.25 157 LYS A C 1
ATOM 1190 O O . LYS A 1 157 ? -2.942 12.429 24.498 1.00 89.25 157 LYS A O 1
ATOM 1195 N N . PRO A 1 158 ? -5.107 12.116 24.022 1.00 85.88 158 PRO A N 1
ATOM 1196 C CA . PRO A 1 158 ? -4.916 12.249 22.575 1.00 85.88 158 PRO A CA 1
ATOM 1197 C C . PRO A 1 158 ? -4.247 13.569 22.153 1.00 85.88 158 PRO A C 1
ATOM 1199 O O . PRO A 1 158 ? -3.493 13.599 21.180 1.00 85.88 158 PRO A O 1
ATOM 1202 N N . SER A 1 159 ? -4.488 14.653 22.903 1.00 88.00 159 SER A N 1
ATOM 1203 C CA . SER A 1 159 ? -3.835 15.954 22.706 1.00 88.00 159 SER A CA 1
ATOM 1204 C C . SER A 1 159 ? -2.321 15.904 22.901 1.00 88.00 159 SER A C 1
ATOM 1206 O O . SER A 1 159 ? -1.609 16.653 22.236 1.00 88.00 159 SER A O 1
ATOM 1208 N N . ASP A 1 160 ? -1.845 15.005 23.762 1.00 91.12 160 ASP A N 1
ATOM 1209 C CA . ASP A 1 160 ? -0.447 14.907 24.188 1.00 91.12 160 ASP A CA 1
ATOM 1210 C C . ASP A 1 160 ? 0.383 14.063 23.212 1.00 91.12 160 ASP A C 1
ATOM 1212 O O . ASP A 1 160 ? 1.612 14.100 23.231 1.00 91.12 160 ASP A O 1
ATOM 1216 N N . VAL A 1 161 ? -0.282 13.311 22.328 1.00 91.50 161 VAL A N 1
ATOM 1217 C CA . VAL A 1 161 ? 0.367 12.574 21.241 1.00 91.50 161 VAL A CA 1
ATOM 1218 C C . VAL A 1 161 ? 0.863 13.579 20.194 1.00 91.50 161 VAL A C 1
ATOM 1220 O O . VAL A 1 161 ? 0.027 14.301 19.632 1.00 91.50 161 VAL A O 1
ATOM 1223 N N . PRO A 1 162 ? 2.173 13.620 19.879 1.00 94.19 162 PRO A N 1
ATOM 1224 C CA . PRO A 1 162 ? 2.719 14.483 18.834 1.00 94.19 162 PRO A CA 1
ATOM 1225 C C . PRO A 1 162 ? 2.027 14.243 17.495 1.00 94.19 162 PRO A C 1
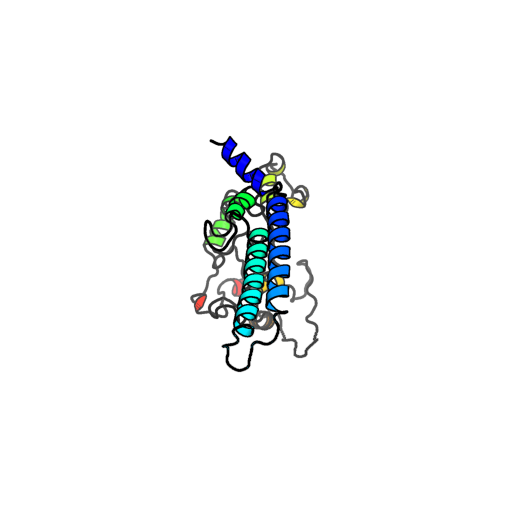ATOM 1227 O O . PRO A 1 162 ? 1.683 13.105 17.166 1.00 94.19 162 PRO A O 1
ATOM 1230 N N . ALA A 1 163 ? 1.836 15.299 16.703 1.00 92.94 163 ALA A N 1
ATOM 1231 C CA . ALA A 1 163 ? 1.098 15.223 15.442 1.00 92.94 163 ALA A CA 1
ATOM 1232 C C . ALA A 1 163 ? 1.665 14.151 14.495 1.00 92.94 163 ALA A C 1
ATOM 1234 O O . ALA A 1 163 ? 0.916 13.437 13.839 1.00 92.94 163 ALA A O 1
ATOM 1235 N N . GLU A 1 164 ? 2.984 13.987 14.475 1.00 91.50 164 GLU A N 1
ATOM 1236 C CA . GLU A 1 164 ? 3.696 13.012 13.660 1.00 91.50 164 GLU A CA 1
ATOM 1237 C C . GLU A 1 164 ? 3.594 11.560 14.152 1.00 91.50 164 GLU A C 1
ATOM 1239 O O . GLU A 1 164 ? 3.915 10.653 13.386 1.00 91.50 164 GLU A O 1
ATOM 1244 N N . ALA A 1 165 ? 3.184 11.337 15.404 1.00 94.12 165 ALA A N 1
ATOM 1245 C CA . ALA A 1 165 ? 2.950 10.016 15.994 1.00 94.12 165 ALA A CA 1
ATOM 1246 C C . ALA A 1 165 ? 1.461 9.625 15.996 1.00 94.12 165 ALA A C 1
ATOM 1248 O O . ALA A 1 165 ? 1.102 8.505 16.374 1.00 94.12 165 ALA A O 1
ATOM 1249 N N . ARG A 1 166 ? 0.576 10.535 15.573 1.00 92.12 166 ARG A N 1
ATOM 1250 C CA . ARG A 1 166 ? -0.835 10.223 15.345 1.00 92.12 166 ARG A CA 1
ATOM 1251 C C . ARG A 1 166 ? -0.954 9.432 14.051 1.00 92.12 166 ARG A C 1
ATOM 1253 O O . ARG A 1 166 ? -0.482 9.872 13.005 1.00 92.12 166 ARG A O 1
ATOM 1260 N N . MET A 1 167 ? -1.603 8.275 14.127 1.00 89.38 167 MET A N 1
ATOM 1261 C CA . MET A 1 167 ? -1.987 7.547 12.926 1.00 89.38 167 MET A CA 1
ATOM 1262 C C . MET A 1 167 ? -3.306 8.103 12.407 1.00 89.38 167 MET A C 1
ATOM 1264 O O . MET A 1 167 ? -4.302 8.115 13.129 1.00 89.38 167 MET A O 1
ATOM 1268 N N . LEU A 1 168 ? -3.311 8.566 11.160 1.00 86.88 168 LEU A N 1
ATOM 1269 C CA . LEU A 1 168 ? -4.546 8.921 10.472 1.00 86.88 168 LEU A CA 1
ATOM 1270 C C . LEU A 1 168 ? -5.267 7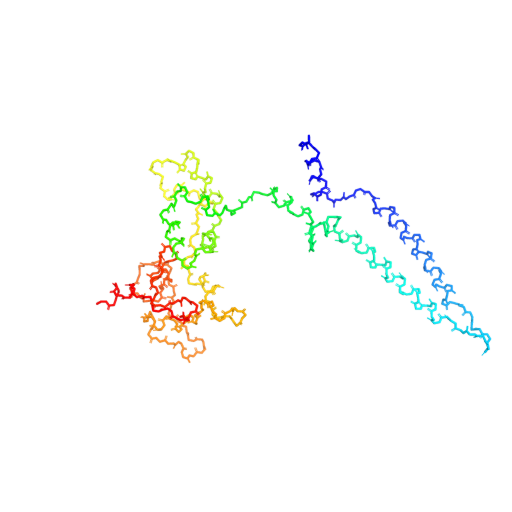.631 10.099 1.00 86.88 168 LEU A C 1
ATOM 1272 O O . LEU A 1 168 ? -4.641 6.713 9.571 1.00 86.88 168 LEU A O 1
ATOM 1276 N N . VAL A 1 169 ? -6.563 7.565 10.393 1.00 86.88 169 VAL A N 1
ATOM 1277 C CA . VAL A 1 169 ? -7.425 6.457 9.981 1.00 86.88 169 VAL A CA 1
ATOM 1278 C C . VAL A 1 169 ? -8.259 6.948 8.814 1.00 86.88 169 VAL A C 1
ATOM 1280 O O . VAL A 1 169 ? -9.122 7.804 8.998 1.00 86.88 169 VAL A O 1
ATOM 1283 N N . HIS A 1 170 ? -7.991 6.421 7.627 1.00 85.19 170 HIS A N 1
ATOM 1284 C CA . HIS A 1 170 ? -8.678 6.811 6.408 1.00 85.19 170 HIS A CA 1
ATOM 1285 C C . HIS A 1 170 ? -10.034 6.106 6.327 1.00 85.19 170 HIS A C 1
ATOM 1287 O O . HIS A 1 170 ? -10.136 4.967 5.869 1.00 85.19 170 HIS A O 1
ATOM 1293 N N . LYS A 1 171 ? -11.069 6.767 6.853 1.00 80.88 171 LYS A N 1
ATOM 1294 C CA . LYS A 1 171 ? -12.467 6.293 6.843 1.00 80.88 171 LYS A CA 1
ATOM 1295 C C . LYS A 1 171 ? -13.311 6.996 5.783 1.00 80.88 171 LYS A C 1
ATOM 1297 O O . LYS A 1 171 ? -14.516 6.760 5.703 1.00 80.88 171 LYS A O 1
ATOM 1302 N N . GLU A 1 172 ? -12.698 7.897 5.023 1.00 80.56 172 GLU A N 1
ATOM 1303 C CA . GLU A 1 172 ? -13.366 8.663 3.987 1.00 80.56 172 GLU A CA 1
ATOM 1304 C C . GLU A 1 172 ? -13.795 7.730 2.851 1.00 80.56 172 GLU A C 1
ATOM 1306 O O . GLU A 1 172 ? -13.063 6.815 2.460 1.00 80.56 172 GLU A O 1
ATOM 1311 N N . ARG A 1 173 ? -14.991 7.976 2.310 1.00 82.38 173 ARG A N 1
ATOM 1312 C CA . ARG A 1 173 ? -15.602 7.177 1.239 1.00 82.38 173 ARG A CA 1
ATOM 1313 C C . ARG A 1 173 ? -14.647 7.016 0.057 1.00 82.38 173 ARG A C 1
ATOM 1315 O O . ARG A 1 173 ? -14.440 5.911 -0.439 1.00 82.38 173 ARG A O 1
ATOM 1322 N N . GLU A 1 174 ? -13.981 8.101 -0.327 1.00 85.69 174 GLU A N 1
ATOM 1323 C CA . GLU A 1 174 ? -13.030 8.155 -1.435 1.00 85.69 174 GLU A CA 1
ATOM 1324 C C . GLU A 1 174 ? -11.831 7.226 -1.220 1.00 85.69 174 GLU A C 1
ATOM 1326 O O . GLU A 1 174 ? -11.264 6.724 -2.191 1.00 85.69 174 GLU A O 1
ATOM 1331 N N . TRP A 1 175 ? -11.427 6.977 0.030 1.00 88.31 175 TRP A N 1
ATOM 1332 C CA . TRP A 1 175 ? -10.333 6.055 0.324 1.00 88.31 175 TRP A CA 1
ATOM 1333 C C . TRP A 1 175 ? -10.734 4.607 0.045 1.00 88.31 175 TRP A C 1
ATOM 1335 O O . TRP A 1 175 ? -9.981 3.878 -0.601 1.00 88.31 175 TRP A O 1
ATOM 1345 N N . CYS A 1 176 ? -11.943 4.212 0.451 1.00 89.12 176 CYS A N 1
ATOM 1346 C CA . CYS A 1 176 ? -12.498 2.883 0.194 1.00 89.12 176 CYS A CA 1
ATOM 1347 C C . CYS A 1 176 ? -12.699 2.634 -1.312 1.00 89.12 176 CYS A C 1
ATOM 1349 O O . CYS A 1 176 ? -12.346 1.569 -1.830 1.00 89.12 176 CYS A O 1
ATOM 1351 N N . LEU A 1 177 ? -13.204 3.638 -2.036 1.00 90.75 177 LEU A N 1
ATOM 1352 C CA . LEU A 1 177 ? -13.477 3.554 -3.475 1.00 90.75 177 LEU A CA 1
ATOM 1353 C C . LEU A 1 177 ? -12.214 3.409 -4.331 1.00 90.75 177 LEU A C 1
ATOM 1355 O O . LEU A 1 177 ? -12.290 2.885 -5.440 1.00 90.75 177 LEU A O 1
ATOM 1359 N N . ARG A 1 178 ? -11.022 3.745 -3.810 1.00 92.44 178 ARG A N 1
ATOM 1360 C CA . ARG A 1 178 ? -9.759 3.435 -4.511 1.00 92.44 178 ARG A CA 1
ATOM 1361 C C . ARG A 1 178 ? -9.638 1.958 -4.859 1.00 92.44 178 ARG A C 1
ATOM 1363 O O . ARG A 1 178 ? -9.023 1.653 -5.876 1.00 92.44 178 ARG A O 1
ATOM 1370 N N . CYS A 1 179 ? -10.213 1.074 -4.046 1.00 92.31 179 CYS A N 1
ATOM 1371 C CA . CYS A 1 179 ? -10.253 -0.362 -4.299 1.00 92.31 179 CYS A CA 1
ATOM 1372 C C . CYS A 1 179 ? -11.643 -0.838 -4.729 1.00 92.31 179 CYS A C 1
ATOM 1374 O O . CYS A 1 179 ? -11.728 -1.711 -5.583 1.00 92.31 179 CYS A O 1
ATOM 1376 N N . HIS A 1 180 ? -12.711 -0.284 -4.153 1.00 91.19 180 HIS 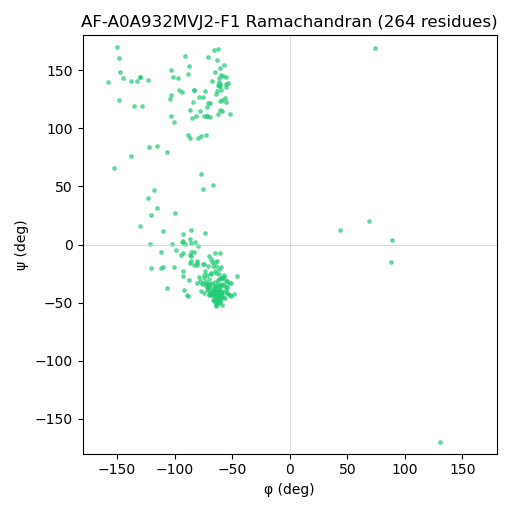A N 1
ATOM 1377 C CA . HIS A 1 180 ? -14.065 -0.810 -4.331 1.00 91.19 180 HIS A CA 1
ATOM 1378 C C . HIS A 1 180 ? -14.879 -0.160 -5.451 1.00 91.19 180 HIS A C 1
ATOM 1380 O O . HIS A 1 180 ? -15.928 -0.696 -5.779 1.00 91.19 180 HIS A O 1
ATOM 1386 N N . GLU A 1 181 ? -14.429 0.930 -6.072 1.00 92.12 181 GLU A N 1
ATOM 1387 C CA . GLU A 1 181 ? -15.090 1.446 -7.280 1.00 92.12 181 GLU A CA 1
ATOM 1388 C C . GLU A 1 181 ? -14.965 0.439 -8.434 1.00 92.12 181 GLU A C 1
ATOM 1390 O O . GLU A 1 181 ? -13.963 -0.281 -8.528 1.00 92.12 181 GLU A O 1
ATOM 1395 N N . VAL A 1 182 ? -15.955 0.393 -9.327 1.00 91.25 182 VAL A N 1
ATOM 1396 C CA . VAL A 1 182 ? -15.882 -0.445 -10.532 1.00 91.25 182 VAL A CA 1
ATOM 1397 C C . VAL A 1 182 ? -14.698 -0.033 -11.413 1.00 91.25 182 VAL A C 1
ATOM 1399 O O . VAL A 1 182 ? -14.596 1.099 -11.878 1.00 91.25 182 VAL A O 1
ATOM 1402 N N . ASP A 1 183 ? -13.826 -0.996 -11.703 1.00 92.62 183 ASP A N 1
ATOM 1403 C CA . ASP A 1 183 ? -12.726 -0.896 -12.657 1.00 92.62 183 ASP A CA 1
ATOM 1404 C C . ASP A 1 183 ? -12.704 -2.172 -13.521 1.00 92.62 183 ASP A C 1
ATOM 1406 O O . ASP A 1 183 ? -12.502 -3.271 -12.994 1.00 92.62 183 ASP A O 1
ATOM 1410 N N . PRO A 1 184 ? -12.871 -2.068 -14.855 1.00 91.06 184 PRO A N 1
ATOM 1411 C CA . PRO A 1 184 ? -12.881 -3.229 -15.749 1.00 91.06 184 PRO A CA 1
ATOM 1412 C C . PRO A 1 184 ? -11.552 -4.003 -15.769 1.00 91.06 184 PRO A C 1
ATOM 1414 O O . PRO A 1 184 ? -11.502 -5.129 -16.259 1.00 91.06 184 PRO A O 1
ATOM 1417 N N . SER A 1 185 ? -10.474 -3.418 -15.243 1.00 94.31 185 SER A N 1
ATOM 1418 C CA . SER A 1 185 ? -9.161 -4.055 -15.109 1.00 94.31 185 SER A CA 1
ATOM 1419 C C . SER A 1 185 ? -9.072 -4.977 -13.888 1.00 94.31 185 SER A C 1
ATOM 1421 O O . SER A 1 185 ? -8.124 -5.758 -13.776 1.00 94.31 185 SER A O 1
ATOM 1423 N N . ARG A 1 186 ? -10.024 -4.887 -12.948 1.00 90.81 186 ARG A N 1
ATOM 1424 C CA . ARG A 1 186 ? -10.072 -5.732 -11.751 1.00 90.81 186 ARG A CA 1
ATOM 1425 C C . ARG A 1 186 ? -10.838 -7.024 -12.034 1.00 90.81 186 ARG A C 1
ATOM 1427 O O . ARG A 1 186 ? -11.800 -7.019 -12.801 1.00 90.81 186 ARG A O 1
ATOM 1434 N N . PRO A 1 187 ? -10.459 -8.146 -11.397 1.00 88.50 187 PRO A N 1
ATOM 1435 C CA . PRO A 1 187 ? -11.210 -9.387 -11.525 1.00 88.50 187 PRO A CA 1
ATOM 1436 C C . PRO A 1 187 ? -12.679 -9.194 -11.137 1.00 88.50 187 PRO A C 1
ATOM 1438 O O . PRO A 1 187 ? -12.970 -8.598 -10.103 1.00 88.50 187 PRO A O 1
ATOM 1441 N N . ALA A 1 188 ? -13.601 -9.778 -11.906 1.00 82.06 188 ALA A N 1
ATOM 1442 C CA . ALA A 1 188 ? -15.038 -9.731 -11.609 1.00 82.06 188 ALA A CA 1
ATOM 1443 C C . ALA A 1 188 ? -15.402 -10.354 -10.244 1.00 82.06 188 ALA A C 1
ATOM 1445 O O . ALA A 1 188 ? -16.460 -10.077 -9.696 1.00 82.06 188 ALA A O 1
ATOM 1446 N N . THR A 1 189 ? -14.520 -11.193 -9.690 1.00 81.94 189 THR A N 1
ATOM 1447 C CA . THR A 1 189 ? -14.667 -11.810 -8.363 1.00 81.94 189 THR A CA 1
ATOM 1448 C C . THR A 1 189 ? -14.203 -10.912 -7.214 1.00 81.94 189 THR A C 1
ATOM 1450 O O . THR A 1 189 ? -14.303 -11.320 -6.060 1.00 81.94 189 THR A O 1
ATOM 1453 N N . PHE A 1 190 ? -13.610 -9.747 -7.499 1.00 86.44 190 PHE A N 1
ATOM 1454 C CA . PHE A 1 190 ? -13.263 -8.759 -6.480 1.00 86.44 190 PHE A CA 1
ATOM 1455 C C . PHE A 1 190 ? -14.501 -7.898 -6.171 1.00 86.44 190 PHE A C 1
ATOM 1457 O O . PHE A 1 190 ? -15.137 -7.441 -7.124 1.00 86.44 190 PHE A O 1
ATOM 1464 N N . PRO A 1 191 ? -14.853 -7.652 -4.893 1.00 85.19 191 PRO A N 1
ATOM 1465 C CA . PRO A 1 191 ? -16.022 -6.847 -4.543 1.00 85.19 191 PRO A CA 1
ATOM 1466 C C . PRO A 1 191 ? -15.893 -5.411 -5.053 1.00 85.19 191 PRO A C 1
ATOM 1468 O O . PRO A 1 191 ? -15.053 -4.646 -4.574 1.00 85.19 191 PRO A O 1
ATOM 1471 N N . GLN A 1 192 ? -16.737 -5.053 -6.016 1.00 89.12 192 GLN A N 1
ATOM 1472 C CA . GLN A 1 192 ? -16.773 -3.732 -6.633 1.00 89.12 192 GLN A CA 1
ATOM 1473 C C . GLN A 1 192 ? -18.200 -3.202 -6.632 1.00 89.12 192 GLN A C 1
ATOM 1475 O O . GLN A 1 192 ? -19.151 -3.961 -6.811 1.00 89.12 192 GLN A O 1
ATOM 1480 N N . ILE A 1 193 ? -18.334 -1.899 -6.440 1.00 87.38 193 ILE A N 1
ATOM 1481 C CA . ILE A 1 193 ? -19.601 -1.191 -6.371 1.00 87.38 193 ILE A CA 1
ATOM 1482 C C . ILE A 1 193 ? -19.561 0.010 -7.304 1.00 87.38 193 ILE A C 1
ATOM 1484 O O . ILE A 1 193 ? -18.529 0.664 -7.445 1.00 87.38 193 ILE A O 1
ATOM 1488 N N . VAL A 1 194 ? -20.700 0.310 -7.922 1.00 88.25 194 VAL A N 1
ATOM 1489 C CA . VAL A 1 194 ? -20.968 1.671 -8.380 1.00 88.25 194 VAL A CA 1
ATOM 1490 C C . VAL A 1 194 ? -21.465 2.407 -7.152 1.00 88.25 194 VAL A C 1
ATOM 1492 O O . VAL A 1 194 ? -22.532 2.104 -6.620 1.00 88.25 194 VAL A O 1
ATOM 1495 N N . ASP A 1 195 ? -20.648 3.326 -6.663 1.00 83.94 195 ASP A N 1
ATOM 1496 C CA . ASP A 1 195 ? -20.814 3.965 -5.366 1.00 83.94 195 ASP A CA 1
ATOM 1497 C C . ASP A 1 195 ? -22.223 4.547 -5.135 1.00 83.94 195 ASP A C 1
ATOM 1499 O O . ASP A 1 195 ? -22.846 4.332 -4.094 1.00 83.94 195 ASP A O 1
ATOM 1503 N N . HIS A 1 196 ? -22.774 5.234 -6.138 1.00 77.12 196 HIS A N 1
ATOM 1504 C CA . HIS A 1 196 ? -24.129 5.780 -6.059 1.00 77.12 196 HIS A CA 1
ATOM 1505 C C . HIS A 1 196 ? -25.208 4.684 -5.989 1.00 77.12 196 HIS A C 1
ATOM 1507 O O . HIS A 1 196 ? -26.071 4.731 -5.109 1.00 77.12 196 HIS A O 1
ATOM 1513 N N . GLU A 1 197 ? -25.140 3.681 -6.867 1.00 82.06 197 GLU A N 1
ATOM 1514 C CA . GLU A 1 197 ? -26.109 2.577 -6.897 1.00 82.06 197 GLU A CA 1
ATOM 1515 C C . GLU A 1 197 ? -26.099 1.796 -5.581 1.00 82.06 197 GLU A C 1
ATOM 1517 O O . GLU A 1 197 ? -27.153 1.416 -5.073 1.00 82.06 197 GLU A O 1
ATOM 1522 N N . HIS A 1 198 ? -24.916 1.603 -4.994 1.00 81.44 198 HIS A N 1
ATOM 1523 C CA . HIS A 1 198 ? -24.780 0.954 -3.698 1.00 81.44 198 HIS A CA 1
ATOM 1524 C C . HIS A 1 198 ? -25.503 1.737 -2.602 1.00 81.44 198 HIS A C 1
ATOM 1526 O O . HIS A 1 198 ? -26.333 1.162 -1.901 1.00 81.44 198 HIS A O 1
ATOM 1532 N N . MET A 1 199 ? -25.263 3.050 -2.509 1.00 78.00 199 MET A N 1
ATOM 1533 C CA . MET A 1 199 ? -25.923 3.896 -1.509 1.00 78.00 199 MET A CA 1
ATOM 1534 C C . MET A 1 199 ? -27.446 3.947 -1.689 1.00 78.00 199 MET A C 1
ATOM 1536 O O . MET A 1 199 ? -28.174 4.025 -0.695 1.00 78.00 199 MET A O 1
ATOM 1540 N N . LEU A 1 200 ? -27.929 3.891 -2.937 1.00 75.44 200 LEU A N 1
ATOM 1541 C CA . LEU A 1 200 ? -29.357 3.829 -3.256 1.00 75.44 200 LEU A CA 1
ATOM 1542 C C . LEU A 1 200 ? -29.973 2.521 -2.748 1.00 75.44 200 LEU A C 1
ATOM 1544 O O . LEU A 1 200 ? -30.990 2.539 -2.060 1.00 75.44 200 LEU A O 1
ATOM 1548 N N . VAL A 1 201 ? -29.344 1.383 -3.055 1.00 75.25 201 VAL A N 1
ATOM 1549 C CA . VAL A 1 201 ? -29.827 0.058 -2.633 1.00 75.25 201 VAL A CA 1
ATOM 1550 C C . VAL A 1 201 ? -29.789 -0.094 -1.111 1.00 75.25 201 VAL A C 1
ATOM 1552 O O . VAL A 1 201 ? -30.663 -0.745 -0.544 1.00 75.25 201 VAL A O 1
ATOM 1555 N N . THR A 1 202 ? -28.826 0.532 -0.431 1.00 72.00 202 THR A N 1
ATOM 1556 C CA . THR A 1 202 ? -28.759 0.540 1.039 1.00 72.00 202 THR A CA 1
ATOM 1557 C C . THR A 1 202 ? -29.701 1.554 1.696 1.00 72.00 202 THR A C 1
ATOM 1559 O O . THR A 1 202 ? -29.716 1.642 2.919 1.00 72.00 202 THR A O 1
ATOM 1562 N N . GLY A 1 203 ? -30.458 2.344 0.925 1.00 71.75 203 GLY A N 1
ATOM 1563 C CA . GLY A 1 203 ? -31.389 3.343 1.461 1.00 71.75 203 GLY A CA 1
ATOM 1564 C C . GLY A 1 203 ? -30.714 4.536 2.147 1.00 71.75 203 GLY A C 1
ATOM 1565 O O . GLY A 1 203 ? -31.339 5.210 2.958 1.00 71.75 203 GLY A O 1
ATOM 1566 N N . VAL A 1 204 ? -29.433 4.789 1.850 1.00 70.25 204 VAL A N 1
ATOM 1567 C CA . VAL A 1 204 ? -28.683 5.953 2.362 1.00 70.25 204 VAL A CA 1
ATOM 1568 C C . VAL A 1 204 ? -29.011 7.205 1.551 1.00 70.25 204 VAL A C 1
ATOM 1570 O O . VAL A 1 204 ? -29.025 8.314 2.084 1.00 70.25 204 VAL A O 1
ATOM 1573 N N . VAL A 1 205 ? -29.276 7.031 0.256 1.00 66.94 205 VAL A N 1
ATOM 1574 C CA . VAL A 1 205 ? -29.757 8.092 -0.630 1.00 66.94 205 VAL A CA 1
ATOM 1575 C C . VAL A 1 205 ? -31.069 7.668 -1.272 1.00 66.94 205 VAL A C 1
ATOM 1577 O O . VAL A 1 205 ? -31.221 6.522 -1.680 1.00 66.94 205 VAL A O 1
ATOM 1580 N N . ASP A 1 206 ? -31.998 8.611 -1.412 1.00 59.72 206 ASP A N 1
ATOM 1581 C CA . ASP A 1 206 ? -33.334 8.322 -1.948 1.00 59.72 206 ASP A CA 1
ATOM 1582 C C . ASP A 1 206 ? -33.397 8.387 -3.483 1.00 59.72 206 ASP A C 1
ATOM 1584 O O . ASP A 1 206 ? -34.383 7.959 -4.088 1.00 59.72 206 ASP A O 1
ATOM 1588 N N . LYS A 1 207 ? -32.392 8.995 -4.137 1.00 59.06 207 LYS A N 1
ATOM 1589 C CA . LYS A 1 207 ? -32.399 9.272 -5.584 1.00 59.06 207 LYS A CA 1
ATOM 1590 C C . LYS A 1 207 ? -31.010 9.206 -6.216 1.00 59.06 207 LYS A C 1
ATOM 1592 O O . LYS A 1 207 ? -30.006 9.565 -5.599 1.00 59.06 207 LYS A O 1
ATOM 1597 N N . VAL A 1 208 ? -30.992 8.795 -7.485 1.00 57.03 208 VAL A N 1
ATOM 1598 C CA . VAL A 1 208 ? -29.851 8.912 -8.407 1.00 57.03 208 VAL A CA 1
ATOM 1599 C C . VAL A 1 208 ? -29.832 10.305 -9.021 1.00 57.03 208 VAL A C 1
ATOM 1601 O O . VAL A 1 208 ? -30.892 10.731 -9.479 1.00 57.03 208 VAL A O 1
ATOM 1604 N N . PRO A 1 209 ? -28.682 11.013 -9.062 1.00 55.81 209 PRO A N 1
ATOM 1605 C CA . PRO A 1 209 ? -28.520 12.183 -9.913 1.00 55.81 209 PRO A CA 1
ATOM 1606 C C . PRO A 1 209 ? -28.926 11.806 -11.333 1.00 55.81 209 PRO A C 1
ATOM 1608 O O . PRO A 1 209 ? -28.309 10.964 -11.982 1.00 55.81 209 PRO A O 1
ATOM 1611 N N . THR A 1 210 ? -30.020 12.386 -11.802 1.00 59.69 210 THR A N 1
ATOM 1612 C CA . THR A 1 210 ? -30.617 12.029 -13.093 1.00 59.69 210 THR A CA 1
ATOM 1613 C C . THR A 1 210 ? -29.992 12.810 -14.241 1.00 59.69 210 THR A C 1
ATOM 1615 O O . THR A 1 210 ? -30.269 12.524 -15.408 1.00 59.69 210 THR A O 1
ATOM 1618 N N . ARG A 1 211 ? -29.161 13.815 -13.930 1.00 51.03 211 ARG A N 1
ATOM 1619 C CA . ARG A 1 211 ? -28.526 14.690 -14.915 1.00 51.03 211 ARG A CA 1
ATOM 1620 C C . ARG A 1 211 ? -27.029 14.864 -14.639 1.00 51.03 211 ARG A C 1
ATOM 1622 O O . ARG A 1 211 ? -26.637 15.037 -13.486 1.00 51.03 211 ARG A O 1
ATOM 1629 N N . PRO A 1 212 ? -26.186 14.896 -15.688 1.00 46.44 212 PRO A N 1
ATOM 1630 C CA . PRO A 1 212 ? -24.796 15.317 -15.556 1.00 46.44 212 PRO A CA 1
ATOM 1631 C C . PRO A 1 212 ? -24.724 16.719 -14.933 1.00 46.44 212 PRO A C 1
ATOM 1633 O O . PRO A 1 212 ? -25.323 17.655 -15.461 1.00 46.44 212 PRO A O 1
ATOM 1636 N N . GLY A 1 213 ? -24.015 16.858 -13.811 1.00 56.62 213 GLY A N 1
ATOM 1637 C CA . GLY A 1 213 ? -23.882 18.126 -13.080 1.00 56.62 213 GLY A CA 1
ATOM 1638 C C . GLY A 1 213 ? -24.964 18.400 -12.028 1.00 56.62 213 G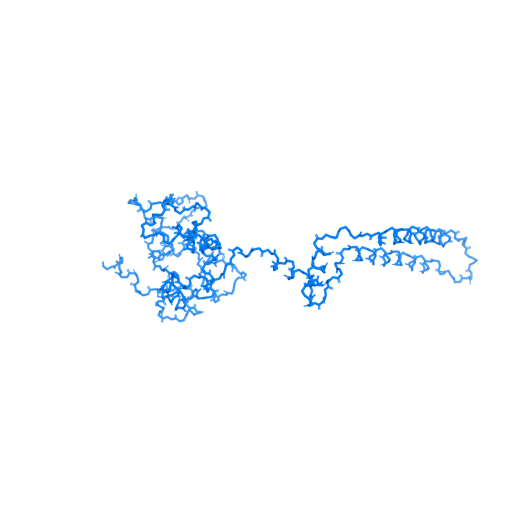LY A C 1
ATOM 1639 O O . GLY A 1 213 ? -24.943 19.465 -11.420 1.00 56.62 213 GLY A O 1
ATOM 1640 N N . GLU A 1 214 ? -25.893 17.469 -11.789 1.00 59.09 214 GLU A N 1
ATOM 1641 C CA . GLU A 1 214 ? -26.774 17.522 -10.618 1.00 59.09 214 GLU A CA 1
ATOM 1642 C C . GLU A 1 214 ? -25.938 17.256 -9.355 1.00 59.09 214 GLU A C 1
ATOM 1644 O O . GLU A 1 214 ? -25.409 16.161 -9.158 1.00 59.09 214 GLU A O 1
ATOM 1649 N N . GLU A 1 215 ? -25.750 18.297 -8.544 1.00 51.00 215 GLU A N 1
ATOM 1650 C CA . GLU A 1 215 ? -24.906 18.263 -7.352 1.00 51.00 215 GLU A CA 1
ATOM 1651 C C . GLU A 1 215 ? -25.588 17.419 -6.264 1.00 51.00 215 GLU A C 1
ATOM 1653 O O . GLU A 1 215 ? -26.700 17.718 -5.823 1.00 51.00 215 GLU A O 1
ATOM 1658 N N . LEU A 1 216 ? -24.934 16.329 -5.849 1.00 54.25 216 LEU A N 1
ATOM 1659 C CA . LEU A 1 216 ? -25.348 15.575 -4.667 1.00 54.25 216 LEU A CA 1
ATOM 1660 C C . LEU A 1 216 ? -25.266 16.505 -3.442 1.00 54.25 216 LEU A C 1
ATOM 1662 O O . LEU A 1 216 ? -24.350 17.329 -3.373 1.00 54.25 216 LEU A O 1
ATOM 1666 N N . PRO A 1 217 ? -26.186 16.397 -2.468 1.00 48.34 217 PRO A N 1
ATOM 1667 C CA . PRO A 1 217 ? -26.129 17.224 -1.267 1.00 48.34 217 PRO A CA 1
ATOM 1668 C C . PRO A 1 217 ? -24.752 17.098 -0.582 1.00 48.34 217 PRO A C 1
ATOM 1670 O O . PRO A 1 217 ? -24.199 15.994 -0.524 1.00 48.34 217 PRO A O 1
ATOM 1673 N N . PRO A 1 218 ? -24.180 18.211 -0.082 1.00 39.12 218 PRO A N 1
ATOM 1674 C CA . PRO A 1 218 ? -22.788 18.272 0.352 1.00 39.12 218 PRO A CA 1
ATOM 1675 C C . PRO A 1 218 ? -22.481 17.304 1.501 1.00 39.12 218 PRO A C 1
ATOM 1677 O O . PRO A 1 218 ? -23.256 17.153 2.445 1.00 39.12 218 PRO A O 1
ATOM 1680 N N . ILE A 1 219 ? -21.305 16.681 1.419 1.00 42.00 219 ILE A N 1
ATOM 1681 C CA . ILE A 1 219 ? -20.761 15.740 2.403 1.00 42.00 219 ILE A CA 1
ATOM 1682 C C . ILE A 1 219 ? -20.053 16.567 3.490 1.00 42.00 219 ILE A C 1
ATOM 1684 O O . ILE A 1 219 ? -19.021 17.178 3.212 1.00 42.00 219 ILE A O 1
ATOM 1688 N N . THR A 1 220 ? -20.593 16.657 4.710 1.00 38.12 220 THR A N 1
ATOM 1689 C CA . THR A 1 220 ? -19.928 17.384 5.812 1.00 38.12 220 THR A CA 1
ATOM 1690 C C . THR A 1 220 ? -19.144 16.427 6.723 1.00 38.12 220 THR A C 1
ATOM 1692 O O . THR A 1 220 ? -19.586 15.300 6.948 1.00 38.12 220 THR A O 1
ATOM 1695 N N . PRO A 1 221 ? -17.969 16.818 7.265 1.00 34.78 221 PRO A N 1
ATOM 1696 C CA . PRO A 1 221 ? -16.990 15.832 7.741 1.00 34.78 221 PRO A CA 1
ATOM 1697 C C . PRO A 1 221 ? -17.188 15.335 9.178 1.00 34.78 221 PRO A C 1
ATOM 1699 O O . PRO A 1 221 ? -16.458 14.449 9.603 1.00 34.78 221 PRO A O 1
ATOM 1702 N N . ASN A 1 222 ? -18.114 15.890 9.962 1.00 34.69 222 ASN A N 1
ATOM 1703 C CA . ASN A 1 222 ? -18.118 15.672 11.411 1.00 34.69 222 ASN A CA 1
ATOM 1704 C C . ASN A 1 222 ? -19.524 15.426 11.959 1.00 34.69 222 ASN A C 1
ATOM 1706 O O . ASN A 1 222 ? -20.092 16.323 12.567 1.00 34.69 222 ASN A O 1
ATOM 1710 N N . GLY A 1 223 ? -20.054 14.216 11.739 1.00 35.62 223 GLY A N 1
ATOM 1711 C CA . GLY A 1 223 ? -20.848 13.400 12.683 1.00 35.62 223 GLY A CA 1
ATOM 1712 C C . GLY A 1 223 ? -21.954 14.016 13.558 1.00 35.62 223 GLY A C 1
ATOM 1713 O O . GLY A 1 223 ? -22.397 13.349 14.486 1.00 35.62 223 GLY A O 1
ATOM 1714 N N . ALA A 1 224 ? -22.396 15.243 13.314 1.00 35.03 224 ALA A N 1
ATOM 1715 C CA . ALA A 1 224 ? -23.365 15.957 14.130 1.00 35.03 224 ALA A CA 1
ATOM 1716 C C . ALA A 1 224 ? -24.126 16.967 13.263 1.00 35.03 224 ALA A C 1
ATOM 1718 O O . ALA A 1 224 ? -23.994 18.176 13.426 1.00 35.03 224 ALA A O 1
ATOM 1719 N N . SER A 1 225 ? -24.906 16.477 12.307 1.00 35.91 225 SER A N 1
ATOM 1720 C CA . SER A 1 225 ? -26.033 17.247 11.786 1.00 35.91 225 SER A CA 1
ATOM 1721 C C . SER A 1 225 ? -27.042 16.314 11.145 1.00 35.91 225 SER A C 1
ATOM 1723 O O . SER A 1 225 ? -26.665 15.366 10.459 1.00 35.91 225 SER A O 1
ATOM 1725 N N . ASP A 1 226 ? -28.311 16.616 11.380 1.00 38.47 226 ASP A N 1
ATOM 1726 C CA . ASP A 1 226 ? -29.514 15.880 10.996 1.00 38.47 226 ASP A CA 1
ATOM 1727 C C . ASP A 1 226 ? -29.771 15.840 9.472 1.00 38.47 226 ASP A C 1
ATOM 1729 O O . ASP A 1 226 ? -30.867 16.149 9.005 1.00 38.47 226 ASP A O 1
ATOM 1733 N N . THR A 1 227 ? -28.775 15.455 8.667 1.00 34.03 227 THR A N 1
ATOM 1734 C CA . THR A 1 227 ? -28.922 15.240 7.220 1.00 34.03 227 THR A CA 1
ATOM 1735 C C . THR A 1 227 ? -28.181 13.983 6.723 1.00 34.03 227 THR A C 1
ATOM 1737 O O . THR A 1 227 ? -27.081 13.685 7.188 1.00 34.03 227 THR A O 1
ATOM 1740 N N . PRO A 1 228 ? -28.756 13.204 5.777 1.00 40.78 228 PRO A N 1
ATOM 1741 C CA . PRO A 1 228 ? -28.490 11.760 5.665 1.00 40.78 228 PRO A CA 1
ATOM 1742 C C . PRO A 1 228 ? -27.259 11.335 4.839 1.00 40.78 228 PRO A C 1
ATOM 1744 O O . PRO A 1 228 ? -27.021 10.141 4.694 1.00 40.78 228 PRO A O 1
ATOM 1747 N N . THR A 1 229 ? -26.462 12.246 4.270 1.00 41.91 229 THR A N 1
ATOM 1748 C CA . THR A 1 229 ? -25.629 11.910 3.090 1.00 41.91 229 THR A CA 1
ATOM 1749 C C . THR A 1 229 ? -24.110 11.826 3.298 1.00 41.91 229 THR A C 1
ATOM 1751 O O . THR A 1 229 ? -23.375 11.697 2.323 1.00 41.91 229 THR A O 1
ATOM 1754 N N . ALA A 1 230 ? -23.612 11.816 4.539 1.00 50.16 230 ALA A N 1
ATOM 1755 C CA . ALA A 1 230 ? -22.184 11.633 4.861 1.00 50.16 230 ALA A CA 1
ATOM 1756 C C . ALA A 1 230 ? -21.921 10.363 5.692 1.00 50.16 230 ALA A C 1
ATOM 1758 O O . ALA A 1 230 ? -21.252 10.385 6.726 1.00 50.16 230 ALA A O 1
ATOM 1759 N N . ILE A 1 231 ? -22.497 9.235 5.278 1.00 61.44 231 ILE A N 1
ATOM 1760 C CA . ILE A 1 231 ? -22.287 7.958 5.960 1.00 61.44 231 ILE A CA 1
ATOM 1761 C C . ILE A 1 231 ? -20.926 7.382 5.556 1.00 61.44 231 ILE A C 1
ATOM 1763 O O . ILE A 1 231 ? -20.707 7.033 4.400 1.00 61.44 231 ILE A O 1
ATOM 1767 N N . ALA A 1 232 ? -20.006 7.267 6.517 1.00 72.69 232 ALA A N 1
ATOM 1768 C CA . ALA A 1 232 ? -18.764 6.528 6.315 1.00 72.69 232 ALA A CA 1
ATOM 1769 C C . ALA A 1 232 ? -19.083 5.051 6.042 1.00 72.69 232 ALA A C 1
ATOM 1771 O O . ALA A 1 232 ? -19.905 4.471 6.755 1.00 72.69 232 ALA A O 1
ATOM 1772 N N . CYS A 1 233 ? -18.402 4.421 5.077 1.00 80.69 233 CYS A N 1
ATOM 1773 C CA . CYS A 1 233 ? -18.630 3.010 4.721 1.00 80.69 233 CYS A CA 1
ATOM 1774 C C . CYS A 1 233 ? -18.558 2.085 5.950 1.00 80.69 233 CYS A C 1
ATOM 1776 O O . CYS A 1 233 ? -19.320 1.128 6.078 1.00 80.69 233 CYS A O 1
ATOM 1778 N N . VAL A 1 234 ? -17.705 2.450 6.916 1.00 82.88 234 VAL A N 1
ATOM 1779 C CA . VAL A 1 234 ? -17.514 1.711 8.171 1.00 82.88 234 VAL A CA 1
ATOM 1780 C C . VAL A 1 234 ? -18.736 1.669 9.097 1.00 82.88 234 VAL A C 1
ATOM 1782 O O . VAL A 1 234 ? -18.782 0.853 10.019 1.00 82.88 234 VAL A O 1
ATOM 1785 N N . ARG A 1 235 ? -19.742 2.525 8.864 1.00 79.00 235 ARG A N 1
ATOM 1786 C CA . ARG A 1 235 ? -20.971 2.578 9.668 1.00 79.00 235 ARG A CA 1
ATOM 1787 C C . ARG A 1 235 ? -21.775 1.288 9.522 1.00 79.00 235 ARG A C 1
ATOM 1789 O O . ARG A 1 235 ? -22.170 0.697 10.523 1.00 79.00 235 ARG A O 1
ATOM 1796 N N . CYS A 1 236 ? -21.966 0.833 8.287 1.00 76.50 236 CYS A N 1
ATOM 1797 C CA . CYS A 1 236 ? -22.738 -0.373 7.992 1.00 76.50 236 CYS A CA 1
ATOM 1798 C C . CYS A 1 236 ? -21.869 -1.637 8.040 1.00 76.50 236 CYS A C 1
ATOM 1800 O O . CYS A 1 236 ? -22.364 -2.699 8.408 1.00 76.50 236 CYS A O 1
ATOM 1802 N N . HIS A 1 237 ? -20.577 -1.534 7.710 1.00 81.81 237 HIS A N 1
ATOM 1803 C CA . HIS A 1 237 ? -19.641 -2.656 7.777 1.00 81.81 237 HIS A CA 1
ATOM 1804 C C . HIS A 1 237 ? -18.214 -2.211 8.108 1.00 81.81 237 HIS A C 1
ATOM 1806 O O . HIS A 1 237 ? -17.635 -1.396 7.406 1.00 81.81 237 HIS A O 1
ATOM 1812 N N . ASP A 1 238 ? -17.614 -2.756 9.163 1.00 83.31 238 ASP A N 1
ATOM 1813 C CA . ASP A 1 238 ? -16.284 -2.352 9.639 1.00 83.31 238 ASP A CA 1
ATOM 1814 C C . ASP A 1 238 ? -15.238 -3.398 9.223 1.00 83.31 238 ASP A C 1
ATOM 1816 O O . ASP A 1 238 ? -15.455 -4.570 9.517 1.00 83.31 238 ASP A O 1
ATOM 1820 N N . PRO A 1 239 ? -14.116 -3.013 8.584 1.00 84.62 239 PRO A N 1
ATOM 1821 C CA . PRO A 1 239 ? -13.023 -3.937 8.259 1.00 84.62 239 PRO A CA 1
ATOM 1822 C C . PRO A 1 239 ? -12.310 -4.534 9.489 1.00 84.62 239 PRO A C 1
ATOM 1824 O O . PRO A 1 239 ? -11.475 -5.417 9.337 1.00 84.62 239 PRO A O 1
ATOM 1827 N N . HIS A 1 240 ? -12.614 -4.067 10.705 1.00 87.06 240 HIS A N 1
ATOM 1828 C CA . HIS A 1 240 ? -12.187 -4.687 11.965 1.00 87.06 240 HIS A CA 1
ATOM 1829 C C . HIS A 1 240 ? -13.290 -5.537 12.601 1.00 87.06 240 HIS A C 1
ATOM 1831 O O . HIS A 1 240 ? -13.358 -5.640 13.826 1.00 87.06 240 HIS A O 1
ATOM 1837 N N . GLN A 1 241 ? -14.212 -6.078 11.807 1.00 82.44 241 GLN A N 1
ATOM 1838 C CA . GLN A 1 241 ? -15.217 -7.026 12.268 1.00 82.44 241 GLN A CA 1
ATOM 1839 C C . GLN A 1 241 ? -15.505 -8.061 11.181 1.00 82.44 241 GLN A C 1
ATOM 1841 O O . GLN A 1 241 ? -15.594 -7.686 10.014 1.00 82.44 241 GLN A O 1
ATOM 1846 N N . PRO A 1 242 ? -15.743 -9.331 11.549 1.00 78.31 242 PRO A N 1
ATOM 1847 C CA . PRO A 1 242 ? -16.120 -10.349 10.584 1.00 78.31 242 PRO A CA 1
ATOM 1848 C C . PRO A 1 242 ? -17.402 -9.962 9.843 1.00 78.31 242 PRO A C 1
ATOM 1850 O O . PRO A 1 242 ? -18.459 -9.734 10.442 1.00 78.31 242 PRO A O 1
ATOM 1853 N N . LEU A 1 243 ? -17.328 -9.928 8.517 1.00 73.56 243 LEU A N 1
ATOM 1854 C CA . LEU A 1 243 ? -18.510 -9.825 7.675 1.00 73.56 243 LEU A CA 1
ATOM 1855 C C . LEU A 1 243 ? -19.293 -11.146 7.681 1.00 73.56 243 LEU A C 1
ATOM 1857 O O . LEU A 1 243 ? -18.884 -12.145 7.089 1.00 73.56 243 LEU A O 1
ATOM 1861 N N . PHE A 1 244 ? -20.475 -11.142 8.299 1.00 70.81 244 PHE A N 1
ATOM 1862 C CA . PHE A 1 244 ? -21.412 -12.264 8.216 1.00 70.81 244 PHE A CA 1
ATOM 1863 C C . PHE A 1 244 ? -22.131 -12.257 6.868 1.00 70.81 244 PHE A C 1
ATOM 1865 O O . PHE A 1 244 ? -23.158 -11.597 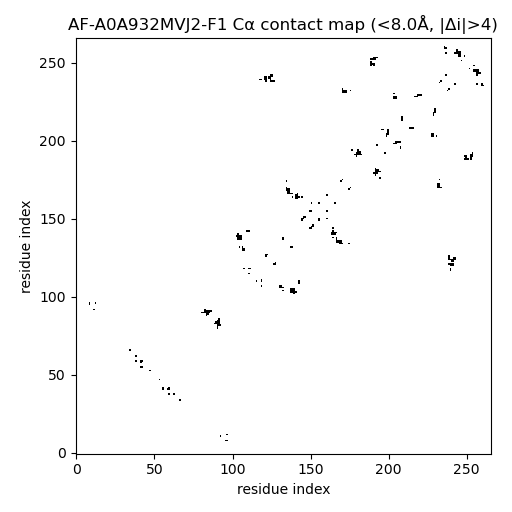6.676 1.00 70.81 244 PHE A O 1
ATOM 1872 N N . LEU A 1 245 ? -21.562 -12.998 5.921 1.00 68.81 245 LEU A N 1
ATOM 1873 C CA . LEU A 1 245 ? -22.099 -13.150 4.578 1.00 68.81 245 LEU A CA 1
ATOM 1874 C C . LEU A 1 245 ? -22.989 -14.392 4.488 1.00 68.81 245 LEU A C 1
ATOM 1876 O O . LEU A 1 245 ? -22.589 -15.496 4.845 1.00 68.81 245 LEU A O 1
ATOM 1880 N N . HIS A 1 246 ? -24.188 -14.233 3.931 1.00 66.81 246 HIS A N 1
ATOM 1881 C CA . HIS A 1 246 ? -25.085 -15.357 3.621 1.00 66.81 246 HIS A CA 1
ATOM 1882 C C . HIS A 1 246 ? -24.577 -16.278 2.476 1.00 66.81 246 HIS A C 1
ATOM 1884 O O . HIS A 1 246 ? -25.140 -17.350 2.259 1.00 66.81 246 HIS A O 1
ATOM 1890 N N . ARG A 1 247 ? -23.554 -15.854 1.713 1.00 67.50 247 ARG A N 1
ATOM 1891 C CA . ARG A 1 247 ? -22.919 -16.560 0.577 1.00 67.50 247 ARG A CA 1
ATOM 1892 C C . ARG A 1 247 ? -21.432 -16.190 0.498 1.00 67.50 247 ARG A C 1
ATOM 1894 O O . ARG A 1 247 ? -21.041 -15.158 1.030 1.00 67.50 247 ARG A O 1
ATOM 1901 N N . ASP A 1 248 ? -20.616 -16.998 -0.185 1.00 69.81 248 ASP A N 1
ATOM 1902 C CA . ASP A 1 248 ? -19.180 -16.715 -0.377 1.00 69.81 248 ASP A CA 1
ATOM 1903 C C . ASP A 1 248 ? -18.969 -15.384 -1.125 1.00 69.81 248 ASP A C 1
ATOM 1905 O O . ASP A 1 248 ? -19.629 -15.129 -2.139 1.00 69.81 248 ASP A O 1
ATOM 1909 N N . VAL A 1 249 ? -18.012 -14.576 -0.652 1.00 67.69 249 VAL A N 1
ATOM 1910 C CA . VAL A 1 249 ? -17.636 -13.250 -1.187 1.00 67.69 249 VAL A CA 1
ATOM 1911 C C . VAL A 1 249 ? -17.374 -13.259 -2.701 1.00 67.69 249 VAL A C 1
ATOM 1913 O O . VAL A 1 249 ? -17.693 -12.306 -3.402 1.00 67.69 249 VAL A O 1
ATOM 1916 N N . ARG A 1 250 ? -16.852 -14.364 -3.251 1.00 66.38 250 ARG A N 1
ATOM 1917 C CA . ARG A 1 250 ? -16.544 -14.509 -4.685 1.00 66.38 250 ARG A CA 1
ATOM 1918 C C . ARG A 1 250 ? -17.785 -14.710 -5.546 1.00 66.38 250 ARG A C 1
ATOM 1920 O O . ARG A 1 250 ? -17.711 -14.582 -6.764 1.00 66.38 250 ARG A O 1
ATOM 1927 N N . THR A 1 251 ? -18.900 -15.074 -4.922 1.00 67.94 251 THR A N 1
ATOM 1928 C CA . THR A 1 251 ? -20.176 -15.391 -5.580 1.00 67.94 251 THR A CA 1
ATOM 1929 C C . THR A 1 251 ? -21.266 -14.360 -5.290 1.00 67.94 251 THR A C 1
ATOM 1931 O O . THR A 1 251 ? -22.342 -14.426 -5.883 1.00 67.94 251 THR A O 1
ATOM 1934 N N . ALA A 1 252 ? -20.993 -13.404 -4.397 1.00 60.44 252 ALA A N 1
ATOM 1935 C CA . ALA A 1 252 ? -21.902 -12.343 -3.989 1.00 60.44 252 ALA A CA 1
ATOM 1936 C C . ALA A 1 252 ? -21.336 -10.973 -4.418 1.00 60.44 252 ALA A C 1
ATOM 1938 O O . ALA A 1 252 ? -20.673 -10.314 -3.622 1.00 60.44 252 ALA A O 1
ATOM 1939 N N . PRO A 1 253 ? -21.577 -10.526 -5.667 1.00 54.66 253 PRO A N 1
ATOM 1940 C CA . PRO A 1 253 ? -21.051 -9.250 -6.168 1.00 54.66 253 PRO A CA 1
ATOM 1941 C C . PRO A 1 253 ? -21.557 -8.035 -5.374 1.00 54.66 253 PRO A C 1
ATOM 1943 O O . PRO A 1 253 ? -20.869 -7.025 -5.281 1.00 54.66 253 PRO A O 1
ATOM 1946 N N . THR A 1 254 ? -22.724 -8.151 -4.741 1.00 56.34 254 THR A N 1
ATOM 1947 C CA . THR A 1 254 ? -23.244 -7.211 -3.748 1.00 56.34 254 THR A CA 1
ATOM 1948 C C . THR A 1 254 ? -23.649 -8.021 -2.519 1.00 56.34 254 THR A C 1
ATOM 1950 O O . THR A 1 254 ? -24.446 -8.953 -2.611 1.00 56.34 254 THR A O 1
ATOM 1953 N N . HIS A 1 255 ? -23.038 -7.756 -1.366 1.00 59.25 255 HIS A N 1
ATOM 1954 C CA . HIS A 1 255 ? -23.277 -8.544 -0.156 1.00 59.25 255 HIS A CA 1
ATOM 1955 C C . HIS A 1 255 ? -24.599 -8.143 0.522 1.00 59.25 255 HIS A C 1
ATOM 1957 O O . HIS A 1 255 ? -24.755 -6.984 0.897 1.00 59.25 255 HIS A O 1
ATOM 1963 N N . PRO A 1 256 ? -25.515 -9.081 0.806 1.00 54.56 256 PRO A N 1
ATOM 1964 C CA . PRO A 1 256 ? -26.465 -8.991 1.906 1.00 54.56 256 PRO A CA 1
ATOM 1965 C C . PRO A 1 256 ? -25.685 -9.219 3.198 1.00 54.56 256 PRO A C 1
ATOM 1967 O O . PRO A 1 256 ? -25.403 -10.353 3.599 1.00 54.56 256 PRO A O 1
ATOM 1970 N N . ILE A 1 257 ? -25.268 -8.115 3.801 1.00 59.22 257 ILE A N 1
ATOM 1971 C CA . ILE A 1 257 ? -24.723 -8.078 5.153 1.00 59.22 257 ILE A CA 1
ATOM 1972 C C . ILE A 1 257 ? -25.923 -8.240 6.084 1.00 59.22 257 ILE A C 1
ATOM 1974 O O . ILE A 1 257 ? -26.789 -7.374 6.135 1.00 59.22 257 ILE A O 1
ATOM 1978 N N . VAL A 1 258 ? -26.032 -9.382 6.763 1.00 52.41 258 VAL A N 1
ATOM 1979 C CA . VAL A 1 258 ? -27.292 -9.767 7.426 1.00 52.41 258 VAL A CA 1
ATOM 1980 C C . VAL A 1 258 ? -27.510 -9.030 8.754 1.00 52.41 258 VAL A C 1
ATOM 1982 O O . VAL A 1 258 ? -28.650 -8.757 9.114 1.00 52.41 258 VAL A O 1
ATOM 1985 N N . GLN A 1 259 ? -26.446 -8.688 9.490 1.00 54.09 259 GLN A N 1
ATOM 1986 C CA . GLN A 1 259 ? -26.596 -8.288 10.898 1.00 54.09 259 GLN A CA 1
ATOM 1987 C C . GLN A 1 259 ? -26.838 -6.787 11.131 1.00 54.09 259 GLN A C 1
ATOM 1989 O O . GLN A 1 259 ? -27.732 -6.443 11.897 1.00 54.09 259 GLN A O 1
ATOM 1994 N N . ARG A 1 260 ? -26.123 -5.872 10.461 1.00 53.78 260 ARG A N 1
ATOM 1995 C CA . ARG A 1 260 ? -26.227 -4.431 10.789 1.00 53.78 260 ARG A CA 1
ATOM 1996 C C . ARG A 1 260 ? -27.431 -3.704 10.198 1.00 53.78 260 ARG A C 1
ATOM 1998 O O . ARG A 1 260 ? -27.799 -2.644 10.692 1.00 53.78 260 ARG A O 1
ATOM 2005 N N . CYS A 1 261 ? -28.090 -4.261 9.182 1.00 55.03 261 CYS A N 1
ATOM 2006 C CA . CYS A 1 261 ? -29.303 -3.648 8.639 1.00 55.03 261 CYS A CA 1
ATOM 2007 C C . CYS A 1 261 ? -30.440 -3.641 9.676 1.00 55.03 261 CYS A C 1
ATOM 2009 O O . CYS A 1 261 ? -31.181 -2.670 9.752 1.00 55.03 261 CYS A O 1
ATOM 2011 N N . GLN A 1 262 ? -30.546 -4.673 10.521 1.00 53.22 262 GLN A N 1
ATOM 2012 C CA . GLN A 1 262 ? -31.597 -4.759 11.545 1.00 53.22 262 GLN A CA 1
ATOM 2013 C C . GLN A 1 262 ? -31.399 -3.773 12.704 1.00 53.22 262 GLN A C 1
ATOM 2015 O O . GLN A 1 262 ? -32.375 -3.352 13.310 1.00 53.22 262 GLN A O 1
ATOM 2020 N N . GLU A 1 263 ? -30.161 -3.358 12.986 1.00 57.66 263 GLU A N 1
ATOM 2021 C CA . GLU A 1 263 ? -29.868 -2.375 14.041 1.00 57.66 263 GLU A CA 1
ATOM 2022 C C . GLU A 1 263 ? -30.387 -0.968 13.698 1.00 57.66 263 GLU A C 1
ATOM 2024 O O . GLU A 1 263 ? -30.637 -0.169 14.597 1.00 57.66 263 GLU A O 1
ATOM 2029 N N . CYS A 1 264 ? -30.556 -0.661 12.406 1.00 51.72 264 CYS A N 1
ATOM 2030 C CA . CYS A 1 264 ? -31.049 0.635 11.922 1.00 51.72 264 CYS A CA 1
ATOM 2031 C C . CYS A 1 264 ? -32.441 0.571 11.267 1.00 51.72 264 CYS A C 1
ATOM 2033 O O . CYS A 1 264 ? -33.090 1.607 11.152 1.00 51.72 264 CYS A O 1
ATOM 2035 N N . HIS A 1 265 ? -32.895 -0.608 10.829 1.00 54.00 265 HIS A N 1
ATOM 2036 C CA . HIS A 1 265 ? -34.162 -0.805 10.106 1.00 54.00 265 HIS A CA 1
ATOM 2037 C C . HIS A 1 265 ? -35.138 -1.757 10.827 1.00 54.00 265 HIS A C 1
ATOM 2039 O O . HIS A 1 265 ? -35.951 -2.409 10.169 1.00 54.00 265 HIS A O 1
ATOM 2045 N N . GLY A 1 266 ? -35.024 -1.869 12.156 1.00 47.84 266 GLY A N 1
ATOM 2046 C CA . GLY A 1 266 ? -35.986 -2.563 13.021 1.00 47.84 266 GLY A CA 1
ATOM 2047 C C . GLY A 1 266 ? -37.248 -1.751 13.282 1.00 47.84 266 GLY A C 1
ATOM 2048 O O . GLY A 1 266 ? -37.115 -0.533 13.539 1.00 47.84 266 GLY A O 1
#

Foldseek 3Di:
DVVVVVVVLVCVVDPPPPPPVVVVVVVCVVVVVVLVVVLVVLVPDDDDPPPDDDCSVVVNVVSVVVVVVVVVVVVCVVPPDPQAPVPHRDRNCVVVVVVPDDDQADWDVLVCVPPVLLLVFLCLAPNVVPTPCLQKPRQPLLSVCCPDPQVVDPPDDPVNQPPVNDIDGNLAPVSVCVQADDDPVDDLLRQHDPVQVLCCVLVLDVDDPPDDPPDDPDADDDDDDDDRHNDRPVQQPNSSHYQPFPDDSSPCSDTPRPPRSVVPPD

Radius of gyration: 32.49 Å; Cα contacts (8 Å, |Δi|>4): 190; chains: 1; bounding box: 77×35×98 Å

Solvent-accessible surface area (backbone atoms only — not comparable to full-atom values): 16311 Å² total; per-residue (Å²): 119,72,69,62,56,55,55,54,56,53,54,66,77,52,71,81,70,75,68,63,59,54,61,50,48,51,50,48,50,56,49,46,52,51,47,50,54,50,48,52,56,60,72,65,59,75,85,72,63,100,85,60,88,80,55,56,68,60,52,52,50,52,52,52,52,49,53,52,52,53,51,50,52,52,51,45,66,73,71,52,58,93,38,45,53,76,82,41,102,44,54,47,58,51,58,64,59,54,69,76,47,85,66,51,65,67,60,61,83,70,43,38,85,83,36,47,69,51,47,54,26,17,64,64,14,92,46,52,86,56,57,64,61,74,50,26,42,60,44,38,46,28,52,57,42,50,72,33,76,73,50,60,41,95,80,68,47,80,86,73,52,52,78,80,34,55,66,52,70,61,57,50,59,72,61,56,39,75,70,27,39,73,50,93,88,52,62,86,55,52,65,43,36,57,68,68,62,49,34,41,76,69,67,55,36,97,73,76,74,88,47,95,86,56,76,72,76,80,69,63,95,69,100,76,67,104,62,74,64,57,74,40,60,55,78,74,51,43,69,58,35,59,74,60,56,88,58,60,65,68,78,34,65,70,76,63,60,66,68,56,54,51,80,78,68,110

pLDDT: mean 75.32, std 18.59, range [34.03, 96.12]

Sequence (266 aa):
MALAAAGFLIRERLQPGPPRNIILIIGCLVTGVGFAVMAYRAFRRPRPAADAADFSHVTRLFVVIAVFLCGAGFVLDLMVPASYGQFGKYRGAAVAIAMTREPKRLGERACVSCHEKEVTLHDEDVHTRVPCETCHSPGNKHVAFRESPAGKAPELKPSDVPAEARMLVHKEREWCLRCHEVDPSRPATFPQIVDHEHMLVTGVVDKVPTRPGEELPPITPNGASDTPTAIACVRCHDPHQPLFLHRDVRTAPTHPIVQRCQECHG

Nearest PDB structures (foldseek):
  8h6j-assembly1_5B  TM=1.341E-01  e=8.019E+00  Homo sapiens

Mean predicted aligned error: 14.23 Å